Protein AF-A0A357MPV8-F1 (afdb_monomer)

Foldseek 3Di:
DDDDDDDDPPPPPPVPDPPDDLLRLLQVLLVVLCVDPVNVVLSVLLVVVVVVVVVDDPPDDLVVCLVVCVVSLVSLLVSLVSSVQQPLPDFLVSLLVVLLVVCVVCQCLQLDDPHHGDGSVNLNVLSVDVLSVVCVDPVHDPSLRSLSSRLSSLLVCCCVVPVPSVSVVLSSCLSVVCPVVVVSHPSSSSSSSSVSSSVSSCSRHVPD

Nearest PDB structures (foldseek):
  7ujw-assembly1_C  TM=2.039E-01  e=1.743E-01  Homo sapiens
  7ujw-assembly1_B  TM=2.021E-01  e=1.012E+00  Homo sapiens

Structure (mmCIF, N/CA/C/O backbone):
data_AF-A0A357MPV8-F1
#
_entry.id   AF-A0A357MPV8-F1
#
loop_
_atom_site.group_PDB
_atom_site.id
_atom_site.type_symbol
_atom_site.label_atom_id
_atom_site.label_alt_id
_atom_site.label_comp_id
_atom_site.label_asym_id
_atom_site.label_entity_id
_atom_site.label_seq_id
_atom_site.pdbx_PDB_ins_code
_atom_site.Cartn_x
_atom_site.Cartn_y
_atom_site.Cartn_z
_atom_site.occupancy
_atom_site.B_iso_or_equiv
_atom_site.auth_seq_id
_atom_site.auth_comp_id
_atom_site.auth_asym_id
_atom_site.auth_atom_id
_atom_site.pdbx_PDB_model_num
ATOM 1 N N . ALA A 1 1 ? -40.653 -56.143 -9.824 1.00 44.41 1 ALA A N 1
ATOM 2 C CA . ALA A 1 1 ? -40.226 -54.776 -10.174 1.00 44.41 1 ALA A CA 1
ATOM 3 C C . ALA A 1 1 ? -40.333 -53.933 -8.912 1.00 44.41 1 ALA A C 1
ATOM 5 O O . ALA A 1 1 ? -41.389 -53.938 -8.292 1.00 44.41 1 ALA A O 1
ATOM 6 N N . ALA A 1 2 ? -39.211 -53.379 -8.460 1.00 38.75 2 ALA A N 1
ATOM 7 C CA . ALA A 1 2 ? -39.068 -52.728 -7.163 1.00 38.75 2 ALA A CA 1
ATOM 8 C C . ALA A 1 2 ? -39.579 -51.275 -7.174 1.00 38.75 2 ALA A C 1
ATOM 10 O O . ALA A 1 2 ? -39.477 -50.587 -8.185 1.00 38.75 2 ALA A O 1
ATOM 11 N N . SER A 1 3 ? -40.133 -50.889 -6.022 1.00 38.03 3 SER A N 1
ATOM 12 C CA . SER A 1 3 ? -40.408 -49.554 -5.466 1.00 38.03 3 SER A CA 1
ATOM 13 C C . SER A 1 3 ? -40.084 -48.315 -6.315 1.00 38.03 3 SER A C 1
ATOM 15 O O . SER A 1 3 ? -38.923 -47.939 -6.468 1.00 38.03 3 SER A O 1
ATOM 17 N N . GLY A 1 4 ? -41.133 -47.597 -6.723 1.00 45.31 4 GLY A N 1
ATOM 18 C CA . GLY A 1 4 ? -41.058 -46.182 -7.078 1.00 45.31 4 GLY A CA 1
ATOM 19 C C . GLY A 1 4 ? -41.124 -45.318 -5.819 1.00 45.31 4 GLY A C 1
ATOM 20 O O . GLY A 1 4 ? -42.202 -45.112 -5.268 1.00 45.31 4 GLY A O 1
ATOM 21 N N . ALA A 1 5 ? -39.971 -44.839 -5.362 1.00 47.66 5 ALA A N 1
ATOM 22 C CA . ALA A 1 5 ? -39.858 -43.753 -4.395 1.00 47.66 5 ALA A CA 1
ATOM 23 C C . ALA A 1 5 ? -38.521 -43.036 -4.611 1.00 47.66 5 ALA A C 1
ATOM 25 O O . ALA A 1 5 ? -37.478 -43.607 -4.309 1.00 47.66 5 ALA A O 1
ATOM 26 N N . SER A 1 6 ? -38.569 -41.810 -5.142 1.00 39.72 6 SER A N 1
ATOM 27 C CA . SER A 1 6 ? -37.474 -40.819 -5.175 1.00 39.72 6 SER A CA 1
ATOM 28 C C . SER A 1 6 ? -37.970 -39.606 -5.987 1.00 39.72 6 SER A C 1
ATOM 30 O O . SER A 1 6 ? -38.421 -39.825 -7.106 1.00 39.72 6 SER A O 1
ATOM 32 N N . VAL A 1 7 ? -37.960 -38.333 -5.586 1.00 41.41 7 VAL A N 1
ATOM 33 C CA . VAL A 1 7 ? -37.451 -37.545 -4.442 1.00 41.41 7 VAL A CA 1
ATOM 34 C C . VAL A 1 7 ? -38.311 -36.253 -4.418 1.00 41.41 7 VAL A C 1
ATOM 36 O O . VAL A 1 7 ? -38.815 -35.880 -5.479 1.00 41.41 7 VAL A O 1
ATOM 39 N N . PRO A 1 8 ? -38.514 -35.559 -3.280 1.00 40.66 8 PRO A N 1
ATOM 40 C CA . PRO A 1 8 ? -39.193 -34.261 -3.262 1.00 40.66 8 PRO A CA 1
ATOM 41 C C . PRO A 1 8 ? -38.427 -33.216 -4.086 1.00 40.66 8 PRO A C 1
ATOM 43 O O . PRO A 1 8 ? -37.203 -33.133 -3.987 1.00 40.66 8 PRO A O 1
ATOM 46 N N . GLU A 1 9 ? -39.141 -32.400 -4.863 1.00 43.97 9 GLU A N 1
ATOM 47 C CA . GLU A 1 9 ? -38.602 -31.158 -5.423 1.00 43.97 9 GLU A CA 1
ATOM 48 C C . GLU A 1 9 ? -38.215 -30.232 -4.264 1.00 43.97 9 GLU A C 1
ATOM 50 O O . GLU A 1 9 ? -39.071 -29.643 -3.603 1.00 43.97 9 GLU A O 1
ATOM 55 N N . PHE A 1 10 ? -36.916 -30.125 -3.986 1.00 37.81 10 PHE A N 1
ATOM 56 C CA . PHE A 1 10 ? -36.397 -29.092 -3.099 1.00 37.81 10 PHE A CA 1
ATOM 57 C C . PHE A 1 10 ? -36.388 -27.765 -3.858 1.00 37.81 10 PHE A C 1
ATOM 59 O O . PHE A 1 10 ? -35.461 -27.448 -4.603 1.00 37.81 10 PHE A O 1
ATOM 66 N N . HIS A 1 11 ? -37.456 -26.993 -3.671 1.00 43.72 11 HIS A N 1
ATOM 67 C CA . HIS A 1 11 ? -37.456 -25.555 -3.902 1.00 43.72 11 HIS A CA 1
ATOM 68 C C . HIS A 1 11 ? -36.742 -24.857 -2.744 1.00 43.72 11 HIS A C 1
ATOM 70 O O . HIS A 1 11 ? -37.379 -24.219 -1.912 1.00 43.72 11 HIS A O 1
ATOM 76 N N . ASP A 1 12 ? -35.416 -24.933 -2.725 1.00 40.47 12 ASP A N 1
ATOM 77 C CA . ASP A 1 12 ? -34.612 -24.057 -1.880 1.00 40.47 12 ASP A CA 1
ATOM 78 C C . ASP A 1 12 ? -34.157 -22.864 -2.721 1.00 40.47 12 ASP A C 1
ATOM 80 O O . ASP A 1 12 ? -33.021 -22.759 -3.174 1.00 40.47 12 ASP A O 1
ATOM 84 N N . HIS A 1 13 ? -35.071 -21.909 -2.906 1.00 38.44 13 HIS A N 1
ATOM 85 C CA . HIS A 1 13 ? -34.660 -20.510 -2.982 1.00 38.44 13 HIS A CA 1
ATOM 86 C C . HIS A 1 13 ? -34.286 -20.052 -1.564 1.00 38.44 13 HIS A C 1
ATOM 88 O O . HIS A 1 13 ? -34.896 -19.137 -1.011 1.00 38.44 13 HIS A O 1
ATOM 94 N N . GLU A 1 14 ? -33.271 -20.678 -0.964 1.00 38.72 14 GLU A N 1
ATOM 95 C CA . GLU A 1 14 ? -32.450 -19.942 -0.017 1.00 38.72 14 GLU A CA 1
ATOM 96 C C . GLU A 1 14 ? -31.816 -18.829 -0.845 1.00 38.72 14 GLU A C 1
ATOM 98 O O . GLU A 1 14 ? -30.951 -19.057 -1.691 1.00 38.72 14 GLU A O 1
ATOM 103 N N . LEU A 1 15 ? -32.339 -17.615 -0.675 1.00 39.56 15 LEU A N 1
ATOM 104 C CA . LEU A 1 15 ? -31.664 -16.392 -1.069 1.00 39.56 15 LEU A CA 1
ATOM 105 C C . LEU A 1 15 ? -30.282 -16.444 -0.421 1.00 39.56 15 LEU A C 1
ATOM 107 O O . LEU A 1 15 ? -30.128 -16.057 0.737 1.00 39.5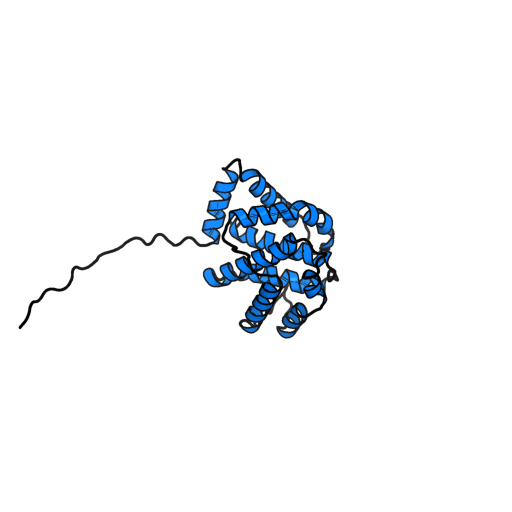6 15 LEU A O 1
ATOM 111 N N . ALA A 1 16 ? -29.295 -16.967 -1.150 1.00 39.28 16 ALA A N 1
ATOM 112 C CA . ALA A 1 16 ? -27.901 -16.843 -0.792 1.00 39.28 16 ALA A CA 1
ATOM 113 C C . ALA A 1 16 ? -27.667 -15.344 -0.631 1.00 39.28 16 ALA A C 1
ATOM 115 O O . ALA A 1 16 ? -27.687 -14.594 -1.611 1.00 39.28 16 ALA A O 1
ATOM 116 N N . LEU A 1 17 ? -27.560 -14.894 0.623 1.00 46.78 17 LEU A N 1
ATOM 117 C CA . LEU A 1 17 ? -27.160 -13.530 0.921 1.00 46.78 17 LEU A CA 1
ATOM 118 C C . LEU A 1 17 ? -25.896 -13.282 0.096 1.00 46.78 17 LEU A C 1
ATOM 120 O O . LEU A 1 17 ? -24.992 -14.123 0.144 1.00 46.78 17 LEU A O 1
ATOM 124 N N . PRO A 1 18 ? -25.834 -12.203 -0.703 1.00 54.00 18 PRO A N 1
ATOM 125 C CA . PRO A 1 18 ? -24.644 -11.936 -1.486 1.00 54.00 18 PRO A CA 1
ATOM 126 C C . PRO A 1 18 ? -23.463 -11.905 -0.520 1.00 54.00 18 PRO A C 1
ATOM 128 O O . PRO A 1 18 ? -23.476 -11.149 0.454 1.00 54.00 18 PRO A O 1
ATOM 131 N N . ILE A 1 19 ? -22.483 -12.783 -0.758 1.00 60.69 19 ILE A N 1
ATOM 132 C CA . ILE A 1 19 ? -21.211 -12.743 -0.044 1.00 60.69 19 ILE A CA 1
ATOM 133 C C . ILE A 1 19 ? -20.680 -11.333 -0.277 1.00 60.69 19 ILE A C 1
ATOM 135 O O . ILE A 1 19 ? -20.413 -10.953 -1.419 1.00 60.69 19 ILE A O 1
ATOM 139 N N . LEU A 1 20 ? -20.628 -10.534 0.790 1.00 68.00 20 LEU A N 1
ATOM 140 C CA . LEU A 1 20 ? -20.127 -9.172 0.700 1.00 68.00 20 LEU A CA 1
ATOM 141 C C . LEU A 1 20 ? -18.689 -9.226 0.203 1.00 68.00 20 LEU A C 1
ATOM 143 O O . LEU A 1 20 ? -17.893 -10.042 0.672 1.00 68.00 20 LEU A O 1
ATOM 147 N N . THR A 1 21 ? -18.354 -8.328 -0.715 1.00 80.19 21 THR A N 1
ATOM 148 C CA . THR A 1 21 ? -16.964 -8.157 -1.127 1.00 80.19 21 THR A CA 1
ATOM 149 C C . THR A 1 21 ? -16.125 -7.713 0.083 1.00 80.19 21 THR A C 1
ATOM 151 O O . THR A 1 21 ? -16.638 -7.146 1.057 1.00 80.19 21 THR A O 1
ATOM 154 N N . ILE A 1 22 ? -14.820 -7.964 0.051 1.00 77.94 22 ILE A N 1
ATOM 155 C CA . ILE A 1 22 ? -13.828 -7.403 0.974 1.00 77.94 22 ILE A CA 1
ATOM 156 C C . ILE A 1 22 ? -14.012 -5.883 1.059 1.00 77.94 22 ILE A C 1
ATOM 158 O O . ILE A 1 22 ? -14.060 -5.344 2.165 1.00 77.94 22 ILE A O 1
ATOM 162 N N . GLY A 1 23 ? -14.198 -5.202 -0.079 1.00 74.06 23 GLY A N 1
ATOM 163 C CA . GLY A 1 23 ? -14.483 -3.761 -0.118 1.00 74.06 23 GLY A CA 1
ATOM 164 C C . GLY A 1 23 ? -15.758 -3.369 0.641 1.00 74.06 23 GLY A C 1
ATOM 165 O O . GLY A 1 23 ? -15.726 -2.509 1.519 1.00 74.06 23 GLY A O 1
ATOM 166 N N . GLN A 1 24 ? -16.881 -4.047 0.390 1.00 77.69 24 GLN A N 1
ATOM 167 C CA . GLN A 1 24 ? -18.149 -3.778 1.089 1.00 77.69 24 GLN A CA 1
ATOM 168 C C . GLN A 1 24 ? -18.064 -4.059 2.594 1.00 77.69 24 GLN A C 1
ATOM 170 O O . GLN A 1 24 ? -18.617 -3.317 3.417 1.00 77.69 24 GLN A O 1
ATOM 175 N N . THR A 1 25 ? -17.344 -5.119 2.959 1.00 78.25 25 THR A N 1
ATOM 176 C CA . THR A 1 25 ? -17.067 -5.477 4.350 1.00 78.25 25 THR A CA 1
ATOM 177 C C . THR A 1 25 ? -16.250 -4.382 5.029 1.00 78.25 25 THR A C 1
ATOM 179 O O . THR A 1 25 ? -16.598 -3.943 6.125 1.00 78.25 25 THR A O 1
ATOM 182 N N . ALA A 1 26 ? -15.199 -3.888 4.373 1.00 80.56 26 ALA A N 1
ATOM 183 C CA . ALA A 1 26 ? -14.336 -2.843 4.902 1.00 80.56 26 ALA A CA 1
ATOM 184 C C . ALA A 1 26 ? -15.066 -1.498 5.059 1.00 80.56 26 ALA A C 1
ATOM 186 O O . ALA A 1 26 ? -14.960 -0.872 6.116 1.00 80.56 26 ALA A O 1
ATOM 187 N N . LEU A 1 27 ? -15.875 -1.086 4.080 1.00 80.44 27 LEU A N 1
ATOM 188 C CA . LEU A 1 27 ? -16.691 0.130 4.168 1.00 80.44 27 LEU A CA 1
ATOM 189 C C . LEU A 1 27 ? -17.675 0.075 5.348 1.00 80.44 27 LEU A C 1
ATOM 191 O O . LEU A 1 27 ? -17.765 1.012 6.146 1.00 80.44 27 LEU A O 1
ATOM 195 N N . SER A 1 28 ? -18.372 -1.054 5.502 1.00 81.38 28 SER A N 1
ATOM 196 C CA . SER A 1 28 ? -19.296 -1.274 6.622 1.00 81.38 28 SER A CA 1
ATOM 197 C C . SER A 1 28 ? -18.559 -1.230 7.963 1.00 81.38 28 SER A C 1
ATOM 199 O O . SER A 1 28 ? -19.014 -0.591 8.917 1.00 81.38 28 SER A O 1
ATOM 201 N N . LYS A 1 29 ? -17.368 -1.841 8.022 1.00 82.56 29 LYS A N 1
ATOM 202 C CA . LYS A 1 29 ? -16.505 -1.825 9.207 1.00 82.56 29 LYS A CA 1
ATOM 203 C C . LYS A 1 29 ? -16.051 -0.401 9.534 1.00 82.56 29 LYS A C 1
ATOM 205 O O . LYS A 1 29 ? -16.101 -0.024 10.698 1.00 82.56 29 LYS A O 1
ATOM 210 N N . MET A 1 30 ? -15.713 0.432 8.547 1.00 86.88 30 MET A N 1
ATOM 211 C CA . MET A 1 30 ? -15.303 1.826 8.772 1.00 86.88 30 MET A CA 1
ATOM 212 C C . MET A 1 30 ? -16.381 2.649 9.492 1.00 86.88 30 MET A C 1
ATOM 214 O O . MET A 1 30 ? -16.080 3.350 10.461 1.00 86.88 30 MET A O 1
ATOM 218 N N . ALA A 1 31 ? -17.648 2.518 9.088 1.00 85.06 31 ALA A N 1
ATOM 219 C CA . ALA A 1 31 ? -18.757 3.182 9.774 1.00 85.06 31 ALA A CA 1
ATOM 220 C C . ALA A 1 31 ? -18.870 2.738 11.246 1.00 85.06 31 ALA A C 1
ATOM 222 O O . ALA A 1 31 ? -19.036 3.570 12.142 1.00 85.06 31 ALA A O 1
ATOM 223 N N . MET A 1 32 ? -18.705 1.438 11.512 1.00 86.12 32 MET A N 1
ATOM 224 C CA . MET A 1 32 ? -18.693 0.898 12.876 1.00 86.12 32 MET A CA 1
ATOM 225 C C . MET A 1 32 ? -17.499 1.408 13.692 1.00 86.12 32 MET A C 1
ATOM 227 O O . MET A 1 32 ? -17.655 1.752 14.866 1.00 86.12 32 MET A O 1
ATOM 231 N N . LEU A 1 33 ? -16.313 1.493 13.082 1.00 86.62 33 LEU A N 1
ATOM 232 C CA . LEU A 1 33 ? -15.100 1.967 13.749 1.00 86.62 33 LEU A CA 1
ATOM 233 C C . LEU A 1 33 ? -15.219 3.440 14.162 1.00 86.62 33 LEU A C 1
ATOM 235 O O . LEU A 1 33 ? -14.777 3.796 15.254 1.00 86.62 33 LEU A O 1
ATOM 239 N N . LEU A 1 34 ? -15.849 4.278 13.333 1.00 87.25 34 LEU A N 1
ATOM 240 C CA . LEU A 1 34 ? -16.106 5.692 13.636 1.00 87.25 34 LEU A CA 1
ATOM 241 C C . LEU A 1 34 ? -17.173 5.889 14.724 1.00 87.25 34 LEU A C 1
ATOM 243 O O . LEU A 1 34 ? -17.117 6.871 15.469 1.00 87.25 34 LEU A O 1
ATOM 247 N N . ALA A 1 35 ? -18.134 4.968 14.828 1.00 89.06 35 ALA A N 1
ATOM 248 C CA . ALA A 1 35 ? -19.174 4.999 15.853 1.00 89.06 35 ALA A CA 1
ATOM 249 C C . ALA A 1 35 ? -18.669 4.536 17.234 1.00 89.06 35 ALA A C 1
ATOM 251 O O . ALA A 1 35 ? -19.206 4.954 18.260 1.00 89.06 35 ALA A O 1
ATOM 252 N N . ASN A 1 36 ? -17.631 3.695 17.282 1.00 90.50 36 ASN A N 1
ATOM 253 C CA . ASN A 1 36 ? -17.091 3.148 18.525 1.00 90.50 36 ASN A CA 1
ATOM 254 C C . ASN A 1 36 ? -16.002 4.064 19.130 1.00 90.50 36 ASN A C 1
ATOM 256 O O . ASN A 1 36 ? -14.946 4.239 18.518 1.00 90.50 36 ASN A O 1
ATOM 260 N N . PRO A 1 37 ? -16.175 4.585 20.366 1.00 92.75 37 PRO A N 1
ATOM 261 C CA . PRO A 1 37 ? -15.218 5.503 20.996 1.00 92.75 37 PRO A CA 1
ATOM 262 C C . PRO A 1 37 ? -13.783 4.976 21.118 1.00 92.75 37 PRO A C 1
ATOM 264 O O . PRO A 1 37 ? -12.852 5.775 21.143 1.00 92.75 37 PRO A O 1
ATOM 267 N N . LYS A 1 38 ? -13.587 3.653 21.196 1.00 91.06 38 LYS A N 1
ATOM 268 C CA . LYS A 1 38 ? -12.251 3.047 21.316 1.00 91.06 38 LYS A CA 1
ATOM 269 C C . LYS A 1 38 ? -11.492 3.036 19.993 1.00 91.06 38 LYS A C 1
ATOM 271 O O . LYS A 1 38 ? -10.278 3.191 19.993 1.00 91.06 38 LYS A O 1
ATOM 276 N N . THR A 1 39 ? -12.188 2.847 18.876 1.00 90.06 39 THR A N 1
ATOM 277 C CA . THR A 1 39 ? -11.567 2.733 17.546 1.00 90.06 39 THR A CA 1
ATOM 278 C C . THR A 1 39 ? -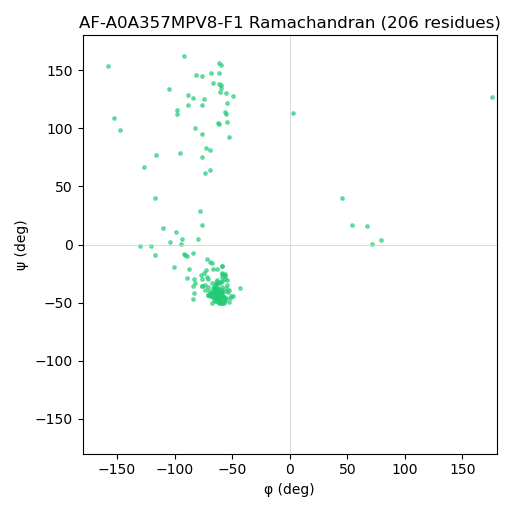11.650 4.025 16.745 1.00 90.06 39 THR A C 1
ATOM 280 O O . THR A 1 39 ? -10.858 4.223 15.826 1.00 90.06 39 THR A O 1
ATOM 283 N N . LYS A 1 40 ? -12.561 4.932 17.117 1.00 91.62 40 LYS A N 1
ATOM 284 C CA . LYS A 1 40 ? -12.744 6.235 16.479 1.00 91.62 40 LYS A CA 1
ATOM 285 C C . LYS A 1 40 ? -11.439 7.032 16.349 1.00 91.62 40 LYS A C 1
ATOM 287 O O . LYS A 1 40 ? -11.210 7.525 15.250 1.00 91.62 40 LYS A O 1
ATOM 292 N N . PRO A 1 41 ? -10.553 7.130 17.365 1.00 93.69 41 PRO A N 1
ATOM 293 C CA . PRO A 1 41 ? -9.291 7.855 17.209 1.00 93.69 41 PRO A CA 1
ATOM 294 C C . PRO A 1 41 ? -8.409 7.298 16.083 1.00 93.69 41 PRO A C 1
ATOM 296 O O . PRO A 1 41 ? -7.862 8.072 15.308 1.00 93.69 41 PRO A O 1
ATOM 299 N N . ILE A 1 42 ? -8.330 5.970 15.945 1.00 90.56 42 ILE A N 1
ATOM 300 C CA . ILE A 1 42 ? -7.526 5.299 14.910 1.00 90.56 42 ILE A CA 1
ATOM 301 C C . ILE A 1 42 ? -8.139 5.534 13.521 1.00 90.56 42 ILE A C 1
ATOM 303 O O . ILE A 1 42 ? -7.433 5.863 12.573 1.00 90.56 42 ILE A O 1
ATOM 307 N N . ALA A 1 43 ? -9.465 5.421 13.402 1.00 89.81 43 ALA A N 1
ATOM 308 C CA . ALA A 1 43 ? -10.173 5.687 12.150 1.00 89.81 43 ALA A CA 1
ATOM 309 C C . ALA A 1 43 ? -10.069 7.165 11.722 1.00 89.81 43 ALA A C 1
ATOM 311 O O . ALA A 1 43 ? -9.868 7.450 10.543 1.00 89.81 43 ALA A O 1
ATOM 312 N N . THR A 1 44 ? -10.156 8.109 12.666 1.00 91.62 44 THR A N 1
ATOM 313 C CA . THR A 1 44 ? -9.941 9.541 12.402 1.00 91.62 44 THR A CA 1
ATOM 314 C C . THR A 1 44 ? -8.498 9.827 11.993 1.00 91.62 44 THR A C 1
ATOM 316 O O . THR A 1 44 ? -8.282 10.577 11.045 1.00 91.62 44 THR A O 1
ATOM 319 N N . ALA A 1 45 ? -7.513 9.219 12.657 1.00 92.38 45 ALA A N 1
ATOM 320 C CA . ALA A 1 45 ? -6.108 9.363 12.287 1.00 92.38 45 ALA A CA 1
ATOM 321 C C . ALA A 1 45 ? -5.862 8.920 10.837 1.00 92.38 45 ALA A C 1
ATOM 323 O O . ALA A 1 45 ? -5.281 9.662 10.050 1.00 92.38 45 ALA A O 1
ATOM 324 N N . TYR A 1 46 ? -6.420 7.775 10.438 1.00 92.31 46 TYR A N 1
ATOM 325 C CA . TYR A 1 46 ? -6.350 7.323 9.052 1.00 92.31 46 TYR A CA 1
ATOM 326 C C . TYR A 1 46 ? -7.023 8.288 8.058 1.00 92.31 46 TYR A C 1
ATOM 328 O O . TYR A 1 46 ? -6.457 8.585 7.006 1.00 92.31 46 TYR A O 1
ATOM 336 N N . GLN A 1 47 ? -8.197 8.842 8.387 1.00 91.31 47 GLN A N 1
ATOM 337 C CA . GLN A 1 47 ? -8.823 9.873 7.546 1.00 91.31 47 GLN A CA 1
ATOM 338 C C . GLN A 1 47 ? -7.914 11.098 7.374 1.00 91.31 47 GLN A C 1
ATOM 340 O O . GLN A 1 47 ? -7.818 11.628 6.269 1.00 91.31 47 GLN A O 1
ATOM 345 N N . ASN A 1 48 ? -7.207 11.514 8.428 1.00 93.38 48 ASN A N 1
ATOM 346 C CA . ASN A 1 48 ? -6.252 12.620 8.357 1.00 93.38 48 ASN A CA 1
ATOM 347 C C . ASN A 1 48 ? -5.047 12.293 7.462 1.00 93.38 48 ASN A C 1
ATOM 349 O O . ASN A 1 48 ? -4.622 13.166 6.707 1.00 93.38 48 ASN A O 1
ATOM 353 N N . ILE A 1 49 ? -4.550 11.049 7.491 1.00 93.88 49 ILE A N 1
ATOM 354 C CA . ILE A 1 49 ? -3.521 10.563 6.554 1.00 93.88 49 ILE A CA 1
ATOM 355 C C . ILE A 1 49 ? -4.003 10.733 5.116 1.00 93.88 49 ILE A C 1
ATOM 357 O O . ILE A 1 49 ? -3.316 11.350 4.305 1.00 93.88 49 ILE A O 1
ATOM 361 N N . MET A 1 50 ? -5.210 10.265 4.802 1.00 92.62 50 MET A N 1
ATOM 362 C CA . MET A 1 50 ? -5.755 10.365 3.445 1.00 92.62 50 MET A CA 1
ATOM 363 C C . MET A 1 50 ? -5.989 11.812 3.002 1.00 92.62 50 MET A C 1
ATOM 365 O O . MET A 1 50 ? -5.708 12.149 1.852 1.00 92.62 50 MET A O 1
ATOM 369 N N . ILE A 1 51 ? -6.447 12.684 3.907 1.00 91.44 51 ILE A N 1
ATOM 370 C CA . ILE A 1 51 ? -6.573 14.123 3.636 1.00 91.44 51 ILE A CA 1
ATOM 371 C C . ILE A 1 51 ? -5.200 14.720 3.319 1.00 91.44 51 ILE A C 1
ATOM 373 O O . ILE A 1 51 ? -5.071 15.412 2.314 1.00 91.44 51 ILE A O 1
ATOM 377 N N . HIS A 1 52 ? -4.177 14.437 4.132 1.00 92.62 52 HIS A N 1
ATOM 378 C CA . HIS A 1 52 ? -2.827 14.951 3.909 1.00 92.62 52 HIS A CA 1
ATOM 379 C C . HIS A 1 52 ? -2.267 14.489 2.561 1.00 92.62 52 HIS A C 1
ATOM 381 O O . HIS A 1 52 ? -1.851 15.326 1.762 1.00 92.62 52 HIS A O 1
ATOM 387 N N . LEU A 1 53 ? -2.344 13.189 2.258 1.00 89.69 53 LEU A N 1
ATOM 388 C CA . LEU A 1 53 ? -1.894 12.648 0.973 1.00 89.69 53 LEU A CA 1
ATOM 389 C C . LEU A 1 53 ? -2.631 13.284 -0.216 1.00 89.69 53 LEU A C 1
ATOM 391 O O . LEU A 1 53 ? -2.009 13.565 -1.235 1.00 89.69 53 LEU A O 1
ATOM 395 N N . GLY A 1 54 ? -3.925 13.590 -0.075 1.00 86.56 54 GLY A N 1
ATOM 396 C CA . GLY A 1 54 ? -4.708 14.285 -1.102 1.00 86.56 54 GLY A CA 1
ATOM 397 C C . GLY A 1 54 ? -4.295 15.742 -1.354 1.00 86.56 54 GLY A C 1
ATOM 398 O O . GLY A 1 54 ? -4.672 16.306 -2.379 1.00 86.56 54 GLY A O 1
ATOM 399 N N . THR A 1 55 ? -3.522 16.360 -0.454 1.00 86.19 55 THR A N 1
ATOM 400 C CA . THR A 1 55 ? -2.977 17.719 -0.648 1.00 86.19 55 THR A CA 1
ATOM 401 C C . THR A 1 55 ? -1.624 17.745 -1.359 1.00 86.19 55 THR A C 1
ATOM 403 O O . THR A 1 55 ? -1.165 18.818 -1.752 1.00 86.19 55 THR A O 1
ATOM 406 N N . ILE A 1 56 ? -0.984 16.588 -1.542 1.00 83.75 56 ILE A N 1
ATOM 407 C CA . ILE A 1 56 ? 0.339 16.480 -2.158 1.00 83.75 56 ILE A CA 1
ATOM 408 C C . ILE A 1 56 ? 0.181 16.447 -3.677 1.00 83.75 56 ILE A C 1
ATOM 410 O O . ILE A 1 56 ? -0.560 15.636 -4.230 1.00 83.75 56 ILE A O 1
ATOM 414 N N . THR A 1 57 ? 0.877 17.346 -4.371 1.00 73.81 57 THR A N 1
ATOM 415 C CA . THR A 1 57 ? 0.873 17.395 -5.837 1.00 73.81 57 THR A CA 1
ATOM 416 C C . THR A 1 57 ? 1.574 16.173 -6.426 1.00 73.81 57 THR A C 1
ATOM 418 O O . THR A 1 57 ? 2.563 15.715 -5.865 1.00 73.81 57 THR A O 1
ATOM 421 N N . GLN A 1 58 ? 1.129 15.698 -7.594 1.00 66.12 58 GLN A N 1
ATOM 422 C CA . GLN A 1 58 ? 1.710 14.517 -8.259 1.00 66.12 58 GLN A CA 1
ATOM 423 C C . GLN A 1 58 ? 3.220 14.633 -8.539 1.00 66.12 58 GLN A C 1
ATOM 425 O O . GLN A 1 58 ? 3.905 13.618 -8.565 1.00 66.12 58 GLN A O 1
ATOM 430 N N . ASP A 1 59 ? 3.741 15.854 -8.689 1.00 67.06 59 ASP A N 1
ATOM 431 C CA . ASP A 1 59 ? 5.166 16.118 -8.937 1.00 67.06 59 ASP A CA 1
ATOM 432 C C . ASP A 1 59 ? 5.978 16.382 -7.655 1.00 67.06 59 ASP A C 1
ATOM 434 O O . ASP A 1 59 ? 7.152 16.754 -7.725 1.00 67.06 59 ASP A O 1
ATOM 438 N N . ALA A 1 60 ? 5.366 16.261 -6.472 1.00 71.00 60 ALA A N 1
ATOM 439 C CA . ALA A 1 60 ? 6.065 16.506 -5.217 1.00 71.00 60 ALA A CA 1
ATOM 440 C C . ALA A 1 60 ? 7.151 15.451 -4.980 1.00 71.00 60 ALA A C 1
ATOM 442 O O . ALA A 1 60 ? 6.942 14.253 -5.179 1.00 71.00 60 ALA A O 1
ATOM 443 N N . ASP A 1 61 ? 8.304 15.899 -4.482 1.00 78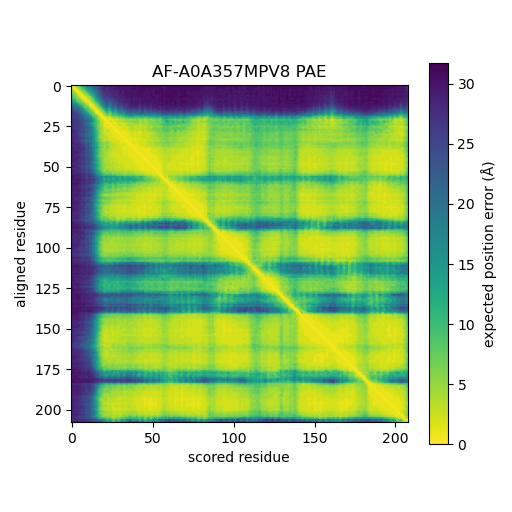.75 61 ASP A N 1
ATOM 444 C CA . ASP A 1 61 ? 9.333 14.988 -3.995 1.00 78.75 61 ASP A CA 1
ATOM 445 C C . ASP A 1 61 ? 8.765 14.153 -2.839 1.00 78.75 61 ASP A C 1
ATOM 447 O O . ASP A 1 61 ? 8.192 14.691 -1.884 1.00 78.75 61 ASP A O 1
ATOM 451 N N . VAL A 1 62 ? 8.960 12.836 -2.904 1.00 77.88 62 VAL A N 1
ATOM 452 C CA . VAL A 1 62 ? 8.559 11.898 -1.856 1.00 77.88 62 VAL A CA 1
ATOM 453 C C . VAL A 1 62 ? 9.166 12.255 -0.494 1.00 77.88 62 VAL A C 1
ATOM 455 O O . VAL A 1 62 ? 8.585 11.930 0.534 1.00 77.88 62 VAL A O 1
ATOM 458 N N . HIS A 1 63 ? 10.305 12.949 -0.452 1.00 83.81 63 HIS A N 1
ATOM 459 C CA . HIS A 1 63 ? 10.936 13.397 0.790 1.00 83.81 63 HIS A CA 1
ATOM 460 C C . HIS A 1 63 ? 10.162 14.490 1.526 1.00 83.81 63 HIS A C 1
ATOM 462 O O . HIS A 1 63 ? 10.371 14.693 2.722 1.00 83.81 63 HIS A O 1
ATOM 468 N N . SER A 1 64 ? 9.199 15.143 0.869 1.00 84.19 64 SER A N 1
ATOM 469 C CA . SER A 1 64 ? 8.235 16.011 1.561 1.00 84.19 64 SER A CA 1
ATOM 470 C C . SER A 1 64 ? 7.420 15.265 2.630 1.00 84.19 64 SER A C 1
ATOM 472 O O . SER A 1 64 ? 6.882 15.893 3.540 1.00 84.19 64 SER A O 1
ATOM 474 N N . LEU A 1 65 ? 7.379 13.929 2.558 1.00 87.69 65 LEU A N 1
ATOM 475 C CA . LEU A 1 65 ? 6.678 13.054 3.490 1.00 87.69 65 LEU A CA 1
ATOM 476 C C . LEU A 1 65 ? 7.533 12.551 4.660 1.00 87.69 65 LEU A C 1
ATOM 478 O O . LEU A 1 65 ? 6.966 11.935 5.558 1.00 87.69 65 LEU A O 1
ATOM 482 N N . ASP A 1 66 ? 8.850 12.786 4.691 1.00 86.75 66 ASP A N 1
ATOM 483 C CA . ASP A 1 66 ? 9.769 12.100 5.622 1.00 86.75 66 ASP A CA 1
ATOM 484 C C . ASP A 1 66 ? 9.327 12.203 7.095 1.00 86.75 66 ASP A C 1
ATOM 486 O O . ASP A 1 66 ? 9.231 11.197 7.808 1.00 86.75 66 ASP A O 1
ATOM 490 N N . GLN A 1 67 ? 9.012 13.420 7.553 1.00 88.31 67 GLN A N 1
ATOM 491 C CA . GLN A 1 67 ? 8.555 13.648 8.926 1.00 88.31 67 GLN A CA 1
ATOM 492 C C . GLN A 1 67 ? 7.144 13.091 9.147 1.00 88.31 67 GLN A C 1
ATOM 494 O O . GLN A 1 67 ? 6.894 12.407 10.135 1.00 88.31 67 GLN A O 1
ATOM 499 N N . TYR A 1 68 ? 6.238 13.324 8.195 1.00 91.38 68 TYR A N 1
ATOM 500 C CA . TYR A 1 68 ? 4.848 12.886 8.295 1.00 91.38 68 TYR A CA 1
ATOM 501 C C . TYR A 1 68 ? 4.740 11.361 8.410 1.00 91.38 68 TYR A C 1
ATOM 503 O O . TYR A 1 68 ? 4.081 10.828 9.300 1.00 91.38 68 TYR A O 1
ATOM 511 N N . VAL A 1 69 ? 5.448 10.637 7.545 1.00 89.38 69 VAL A N 1
ATOM 512 C CA . VAL A 1 69 ? 5.495 9.172 7.555 1.00 89.38 69 VAL A CA 1
ATOM 513 C C . VAL A 1 69 ? 6.098 8.665 8.858 1.00 89.38 69 VAL A C 1
ATOM 515 O O . VAL A 1 69 ? 5.586 7.705 9.431 1.00 89.38 69 VAL A O 1
ATOM 518 N N . THR A 1 70 ? 7.148 9.320 9.358 1.00 86.19 70 THR A N 1
ATOM 519 C CA . THR A 1 70 ? 7.775 8.968 10.639 1.00 86.19 70 THR A CA 1
ATOM 520 C C . THR A 1 70 ? 6.789 9.053 11.805 1.00 86.19 70 THR A C 1
ATOM 522 O O . THR A 1 70 ? 6.801 8.160 12.658 1.00 86.19 70 THR A O 1
ATOM 525 N N . ASP A 1 71 ? 5.935 10.076 11.821 1.00 89.56 71 ASP A N 1
ATOM 526 C CA . ASP A 1 71 ? 5.001 10.347 12.917 1.00 89.56 71 ASP A CA 1
ATOM 527 C C . ASP A 1 71 ? 3.718 9.502 12.832 1.00 89.56 71 ASP A C 1
ATOM 529 O O . ASP A 1 71 ? 3.187 9.074 13.856 1.00 89.56 71 ASP A O 1
ATOM 533 N N . HIS A 1 72 ? 3.252 9.184 11.620 1.00 91.50 72 HIS A N 1
ATOM 534 C CA . HIS A 1 72 ? 1.947 8.546 11.393 1.00 91.50 72 HIS A CA 1
ATOM 535 C C . HIS A 1 72 ? 2.015 7.047 11.060 1.00 91.50 72 HIS A C 1
ATOM 537 O O . HIS A 1 72 ? 0.993 6.388 10.850 1.00 91.50 72 HIS A O 1
ATOM 543 N N . PHE A 1 73 ? 3.212 6.459 11.059 1.00 87.38 73 PHE A N 1
ATOM 544 C CA . PHE A 1 73 ? 3.419 5.051 10.719 1.00 87.38 73 PHE A CA 1
ATOM 545 C C . PHE A 1 73 ? 2.611 4.080 11.597 1.00 87.38 73 PHE A C 1
ATOM 547 O O . PHE A 1 73 ? 1.979 3.137 11.112 1.00 87.38 73 PHE A O 1
ATOM 554 N N . ALA A 1 74 ? 2.635 4.310 12.910 1.00 87.69 74 ALA A N 1
ATOM 555 C CA . ALA A 1 74 ? 1.952 3.456 13.876 1.00 87.69 74 ALA A CA 1
ATOM 556 C C . ALA A 1 74 ? 0.429 3.498 13.695 1.00 87.69 74 ALA A C 1
ATOM 558 O O . ALA A 1 74 ? -0.239 2.477 13.857 1.00 87.69 74 ALA A O 1
ATOM 559 N N . GLU A 1 75 ? -0.110 4.657 13.320 1.00 91.06 75 GLU A N 1
ATOM 560 C CA . GLU A 1 75 ? -1.540 4.861 13.098 1.00 91.06 75 GLU A CA 1
ATOM 561 C C . GLU A 1 75 ? -2.020 4.097 11.863 1.00 91.06 75 GLU A C 1
ATOM 563 O O . GLU A 1 75 ? -3.044 3.417 11.932 1.00 91.06 75 GLU A O 1
ATOM 568 N N . LEU A 1 76 ? -1.246 4.118 10.770 1.00 91.12 76 LEU A N 1
ATOM 569 C CA . LEU A 1 76 ? -1.556 3.352 9.560 1.00 91.12 76 LEU A CA 1
ATOM 570 C C . LEU A 1 76 ? -1.585 1.838 9.831 1.00 91.12 76 LEU A C 1
ATOM 572 O O . LEU A 1 76 ? -2.525 1.150 9.430 1.00 91.12 76 LEU A O 1
ATOM 576 N N . ILE A 1 77 ? -0.593 1.312 10.558 1.00 88.50 77 ILE A N 1
ATOM 577 C CA . ILE A 1 77 ? -0.570 -0.108 10.951 1.00 88.50 77 ILE A CA 1
ATOM 578 C C . ILE A 1 77 ? -1.743 -0.440 11.873 1.00 88.50 77 ILE A C 1
ATOM 580 O O . ILE A 1 77 ? -2.398 -1.467 11.690 1.00 88.50 77 ILE A O 1
ATOM 584 N N . ALA A 1 78 ? -1.997 0.401 12.879 1.00 88.62 78 ALA A N 1
ATOM 585 C CA . ALA A 1 78 ? -3.092 0.197 13.817 1.00 88.62 78 ALA A CA 1
ATOM 586 C C . ALA A 1 78 ? -4.440 0.175 13.091 1.00 88.62 78 ALA A C 1
ATOM 588 O O . ALA A 1 78 ? -5.276 -0.669 13.402 1.00 88.62 78 ALA A O 1
ATOM 589 N N . PHE A 1 79 ? -4.627 1.045 12.095 1.00 88.94 79 PHE A N 1
ATOM 590 C CA . PHE A 1 79 ? -5.818 1.043 11.259 1.00 88.94 79 PHE A CA 1
ATOM 591 C C . PHE A 1 79 ? -5.938 -0.247 10.445 1.00 88.94 79 PHE A C 1
ATOM 593 O O . PHE A 1 79 ? -6.974 -0.901 10.518 1.00 88.94 79 PHE A O 1
ATOM 600 N N . GLY A 1 80 ? -4.870 -0.676 9.765 1.00 86.19 80 GLY A N 1
ATOM 601 C CA . GLY A 1 80 ? -4.834 -1.957 9.051 1.00 86.19 80 GLY A CA 1
ATOM 602 C C . GLY A 1 80 ? -5.244 -3.149 9.922 1.00 86.19 80 GLY A C 1
ATOM 603 O O . GLY A 1 80 ? -6.126 -3.924 9.560 1.00 86.19 80 GLY A O 1
ATOM 604 N N . LYS A 1 81 ? -4.705 -3.225 11.148 1.00 84.75 81 LYS A N 1
ATOM 605 C CA . LYS A 1 81 ? -5.041 -4.270 12.133 1.00 84.75 81 LYS A CA 1
ATOM 606 C C . LYS A 1 81 ? -6.531 -4.352 12.460 1.00 84.75 81 LYS A C 1
ATOM 608 O O . LYS A 1 81 ? -7.010 -5.441 12.758 1.00 84.75 81 LYS A O 1
ATOM 613 N N . LEU A 1 82 ? -7.276 -3.246 12.388 1.00 82.12 82 LEU A N 1
ATOM 614 C CA . LEU A 1 82 ? -8.717 -3.252 12.656 1.00 82.12 82 LEU A CA 1
ATOM 615 C C . LEU A 1 82 ? -9.503 -4.046 11.613 1.00 82.12 82 LEU A C 1
ATOM 617 O O . LEU A 1 82 ? -10.623 -4.473 11.898 1.00 82.12 82 LEU A O 1
ATOM 621 N N . PHE A 1 83 ? -8.953 -4.259 10.418 1.00 71.69 83 PHE A N 1
ATOM 622 C CA . PHE A 1 83 ? -9.633 -5.003 9.369 1.00 71.69 83 PHE A CA 1
ATOM 623 C C . PHE A 1 83 ? -9.466 -6.512 9.519 1.00 71.69 83 PHE A C 1
ATOM 625 O O . PHE A 1 83 ? -10.418 -7.219 9.198 1.00 71.69 83 PHE A O 1
ATOM 632 N N . GLU A 1 84 ? -8.358 -6.995 10.091 1.00 69.44 84 GLU A N 1
ATOM 633 C CA . GLU A 1 84 ? -8.030 -8.434 10.205 1.00 69.44 84 GLU A CA 1
ATOM 634 C C . GLU A 1 84 ? -8.060 -9.171 8.845 1.00 69.44 84 GLU A C 1
ATOM 636 O O . GLU A 1 84 ? -8.144 -10.396 8.780 1.00 69.44 84 GLU A O 1
ATOM 641 N N . LEU A 1 85 ? -8.019 -8.427 7.734 1.00 61.47 85 LEU A N 1
ATOM 642 C CA . LEU A 1 85 ? -8.124 -8.954 6.366 1.00 61.47 85 LEU A CA 1
ATOM 643 C C . LEU A 1 85 ? -6.759 -9.372 5.805 1.00 61.47 85 LEU A C 1
ATOM 645 O O . LEU A 1 85 ? -6.670 -10.173 4.875 1.00 61.47 85 LEU A O 1
ATOM 649 N N . ASP A 1 86 ? -5.721 -8.814 6.405 1.00 58.72 86 ASP A N 1
ATOM 650 C CA . ASP A 1 86 ? -4.310 -8.831 6.096 1.00 58.72 86 ASP A CA 1
ATOM 651 C C . ASP A 1 86 ? -3.589 -9.545 7.248 1.00 58.72 86 ASP A C 1
ATOM 653 O O . ASP A 1 86 ? -2.981 -8.929 8.124 1.00 58.72 86 ASP A O 1
ATOM 657 N N . ASN A 1 87 ? -3.668 -10.879 7.278 1.00 54.66 87 ASN A N 1
ATOM 658 C CA . ASN A 1 87 ? -2.818 -11.707 8.143 1.00 54.66 87 ASN A CA 1
ATOM 659 C C . ASN A 1 87 ? -1.363 -11.655 7.635 1.00 54.66 87 ASN A C 1
ATOM 661 O O . ASN A 1 87 ? -0.802 -12.643 7.159 1.00 54.66 87 ASN A O 1
ATOM 665 N N . GLY A 1 88 ? -0.769 -10.462 7.692 1.00 56.31 88 GLY A N 1
ATOM 666 C CA . GLY A 1 88 ? 0.585 -10.143 7.268 1.00 56.31 88 GLY A CA 1
ATOM 667 C C . GLY A 1 88 ? 1.601 -10.782 8.202 1.00 56.31 88 GLY A C 1
ATOM 668 O O . GLY A 1 88 ? 2.116 -10.137 9.104 1.00 56.31 88 GLY A O 1
ATOM 669 N N . ASN A 1 89 ? 1.879 -12.063 7.977 1.00 58.78 89 ASN A N 1
ATOM 670 C CA . ASN A 1 89 ? 2.983 -12.796 8.602 1.00 58.78 89 ASN A CA 1
ATOM 671 C C . ASN A 1 89 ? 4.082 -13.140 7.586 1.00 58.78 89 ASN A C 1
ATOM 673 O O . ASN A 1 89 ? 4.943 -13.985 7.844 1.00 58.78 89 ASN A O 1
ATOM 677 N N . LEU A 1 90 ? 4.068 -12.515 6.403 1.00 63.69 90 LEU A N 1
ATOM 678 C CA . LEU A 1 90 ? 5.157 -12.682 5.451 1.00 63.69 90 LEU A CA 1
ATOM 679 C C . LEU A 1 90 ? 6.365 -11.892 5.946 1.00 63.69 90 LEU A C 1
ATOM 681 O O . LEU A 1 90 ? 6.276 -10.684 6.180 1.00 63.69 90 LEU A O 1
ATOM 685 N N . SER A 1 91 ? 7.503 -12.575 6.076 1.00 75.44 91 SER A N 1
ATOM 686 C CA . SER A 1 91 ? 8.790 -11.892 6.149 1.00 75.44 91 SER A CA 1
ATOM 687 C C . SER A 1 91 ? 8.997 -11.079 4.872 1.00 75.44 91 SER A C 1
ATOM 689 O O . SER A 1 91 ? 8.463 -11.421 3.815 1.00 75.44 91 SER A O 1
ATOM 691 N N . PHE A 1 92 ? 9.803 -10.022 4.943 1.00 76.38 92 PHE A N 1
ATOM 692 C CA . PHE A 1 92 ? 10.056 -9.172 3.779 1.00 76.38 92 PHE A CA 1
ATOM 693 C C . PHE A 1 92 ? 10.575 -9.967 2.564 1.00 76.38 92 PHE A C 1
ATOM 695 O O . PHE A 1 92 ? 10.127 -9.747 1.443 1.00 76.38 92 PHE A O 1
ATOM 702 N N . ASN A 1 93 ? 11.422 -10.977 2.788 1.00 79.38 93 ASN A N 1
ATOM 703 C CA . ASN A 1 93 ? 11.890 -11.861 1.715 1.00 79.38 93 ASN A CA 1
ATOM 704 C C . ASN A 1 93 ? 10.743 -12.634 1.049 1.00 79.38 93 ASN A C 1
ATOM 706 O O . ASN A 1 93 ? 10.708 -12.726 -0.172 1.00 79.38 93 ASN A O 1
ATOM 710 N N . LYS A 1 94 ? 9.759 -13.114 1.821 1.00 83.69 94 LYS A N 1
ATOM 711 C CA . LYS A 1 94 ? 8.572 -13.769 1.251 1.00 83.69 94 LYS A CA 1
ATOM 712 C C . LYS A 1 94 ? 7.692 -12.801 0.462 1.00 83.69 94 LYS A C 1
ATOM 714 O O . LYS A 1 94 ? 7.086 -13.214 -0.520 1.00 83.69 94 LYS A O 1
ATOM 719 N N . VAL A 1 95 ? 7.620 -11.531 0.871 1.00 85.88 95 VAL A N 1
ATOM 720 C CA . VAL A 1 95 ? 6.950 -10.487 0.078 1.00 85.88 95 VAL A CA 1
ATOM 721 C C . VAL A 1 95 ? 7.661 -10.332 -1.264 1.00 85.88 95 VAL A C 1
ATOM 723 O O . VAL A 1 95 ? 7.016 -10.428 -2.301 1.00 85.88 95 VAL A O 1
ATOM 726 N N . LYS A 1 96 ? 8.992 -10.190 -1.258 1.00 84.56 96 LYS A N 1
ATOM 727 C CA . LYS A 1 96 ? 9.800 -10.094 -2.482 1.00 84.56 96 LYS A CA 1
ATOM 728 C C . LYS A 1 96 ? 9.602 -11.301 -3.406 1.00 84.56 96 LYS A C 1
ATOM 730 O O . LYS A 1 96 ? 9.332 -11.111 -4.589 1.00 84.56 96 LYS A O 1
ATOM 735 N N . ASP A 1 97 ? 9.703 -12.519 -2.873 1.00 85.38 97 ASP A N 1
ATOM 736 C CA . ASP A 1 97 ? 9.478 -13.749 -3.643 1.00 85.38 97 ASP A CA 1
ATOM 737 C C . ASP A 1 97 ? 8.072 -13.767 -4.255 1.00 85.38 97 ASP A C 1
ATOM 739 O O . ASP A 1 97 ? 7.909 -14.022 -5.444 1.00 85.38 97 ASP A O 1
ATOM 743 N N . SER A 1 98 ? 7.059 -13.393 -3.472 1.00 88.56 98 SER A N 1
ATOM 744 C CA . SER A 1 98 ? 5.675 -13.357 -3.935 1.00 88.56 98 SER A CA 1
ATOM 745 C C . SER A 1 98 ? 5.430 -12.310 -5.031 1.00 88.56 98 SER A C 1
ATOM 747 O O . SER A 1 98 ? 4.683 -12.582 -5.972 1.00 88.56 98 SER A O 1
ATOM 749 N N . ILE A 1 99 ? 6.077 -11.141 -4.965 1.00 88.38 99 ILE A N 1
ATOM 750 C CA . ILE A 1 99 ? 6.022 -10.143 -6.045 1.00 88.38 99 ILE A CA 1
ATOM 751 C C . ILE A 1 99 ? 6.697 -10.696 -7.308 1.00 88.38 99 ILE A C 1
ATOM 753 O O . ILE A 1 99 ? 6.150 -10.561 -8.405 1.00 88.38 99 ILE A O 1
ATOM 757 N N . ARG A 1 100 ? 7.849 -11.368 -7.172 1.00 85.69 100 ARG A N 1
ATOM 758 C CA . ARG A 1 100 ? 8.554 -12.002 -8.300 1.00 85.69 100 ARG A CA 1
ATOM 759 C C . ARG A 1 100 ? 7.680 -13.045 -8.997 1.00 85.69 100 ARG A C 1
ATOM 761 O O . ARG A 1 100 ? 7.597 -13.056 -10.229 1.00 85.69 100 ARG A O 1
ATOM 768 N N . ASP A 1 101 ? 7.014 -13.891 -8.219 1.00 88.19 101 ASP A N 1
ATOM 769 C CA . ASP A 1 101 ? 6.113 -14.921 -8.733 1.00 88.19 101 ASP A CA 1
ATOM 770 C C . ASP A 1 101 ? 4.917 -14.291 -9.455 1.00 88.19 101 ASP A C 1
ATOM 772 O O . ASP A 1 101 ? 4.570 -14.704 -10.565 1.00 88.19 101 ASP A O 1
ATOM 776 N N . PHE A 1 102 ? 4.343 -13.226 -8.885 1.00 88.69 102 PHE A N 1
ATOM 777 C CA . PHE A 1 102 ? 3.249 -12.483 -9.506 1.00 88.69 102 PHE A CA 1
ATOM 778 C C . PHE A 1 102 ? 3.644 -11.893 -10.867 1.00 88.69 102 PHE A C 1
ATOM 780 O O . PHE A 1 102 ? 2.939 -12.104 -11.854 1.00 88.69 102 PHE A O 1
ATOM 787 N N . ILE A 1 103 ? 4.778 -11.191 -10.943 1.00 85.12 103 ILE A N 1
ATOM 788 C CA . ILE A 1 103 ? 5.297 -10.605 -12.192 1.00 85.12 103 ILE A CA 1
ATOM 789 C C . ILE A 1 103 ? 5.591 -11.700 -13.221 1.00 85.12 103 ILE A C 1
ATOM 791 O O . ILE A 1 103 ? 5.357 -11.536 -14.419 1.00 85.12 103 ILE A O 1
ATOM 795 N N . SER A 1 104 ? 6.104 -12.839 -12.758 1.00 83.50 104 SER A N 1
ATOM 796 C CA . SER A 1 104 ? 6.423 -13.968 -13.624 1.00 83.50 104 SER A CA 1
ATOM 797 C C . SER A 1 104 ? 5.178 -14.571 -14.262 1.00 83.50 104 SER A C 1
ATOM 799 O O . SER A 1 104 ? 5.199 -14.829 -15.467 1.00 83.50 104 SER A O 1
ATOM 801 N N . ALA A 1 105 ? 4.116 -14.736 -13.471 1.00 85.94 105 ALA A N 1
ATOM 802 C CA . ALA A 1 105 ? 2.828 -15.260 -13.907 1.00 85.94 105 ALA A CA 1
ATOM 803 C C . ALA A 1 105 ? 2.008 -14.256 -14.734 1.00 85.94 105 ALA A C 1
ATOM 805 O O . ALA A 1 105 ? 1.182 -14.674 -15.542 1.00 85.94 105 ALA A O 1
ATOM 806 N N . ASN A 1 106 ? 2.238 -12.950 -14.565 1.00 82.81 106 ASN A N 1
ATOM 807 C CA . ASN A 1 106 ? 1.472 -11.895 -15.230 1.00 82.81 106 ASN A CA 1
ATOM 808 C C . ASN A 1 106 ? 2.400 -10.914 -15.982 1.00 82.81 106 ASN A C 1
ATOM 810 O O . ASN A 1 106 ? 2.496 -9.743 -15.602 1.00 82.81 106 ASN A O 1
ATOM 814 N N . PRO A 1 107 ? 3.086 -11.362 -17.054 1.00 73.75 107 PRO A N 1
ATOM 815 C CA . PRO A 1 107 ? 4.120 -10.577 -17.737 1.00 73.75 107 PRO A CA 1
ATOM 816 C C . PRO A 1 107 ? 3.614 -9.238 -18.291 1.00 73.75 107 PRO A C 1
ATOM 818 O O . PRO A 1 107 ? 4.359 -8.263 -18.292 1.00 73.75 107 PRO A O 1
ATOM 821 N N . ASP A 1 108 ? 2.341 -9.169 -18.687 1.00 75.25 108 ASP A N 1
ATOM 822 C CA . ASP A 1 108 ? 1.742 -7.968 -19.275 1.00 75.25 108 ASP A CA 1
ATOM 823 C C . ASP A 1 108 ? 1.010 -7.076 -18.254 1.00 75.25 108 ASP A C 1
ATOM 825 O O . ASP A 1 108 ? 0.451 -6.039 -18.621 1.00 75.25 108 ASP A O 1
ATOM 829 N N . PHE A 1 109 ? 0.997 -7.452 -16.967 1.00 76.19 109 PHE A N 1
ATOM 830 C CA . PHE A 1 109 ? 0.159 -6.805 -15.947 1.00 76.19 109 PHE A CA 1
ATOM 831 C C . PHE A 1 109 ? 0.461 -5.320 -15.760 1.00 76.19 109 PHE A C 1
ATOM 833 O O . PHE A 1 109 ? -0.461 -4.512 -15.612 1.00 76.19 109 PHE A O 1
ATOM 840 N N . TYR A 1 110 ? 1.752 -4.992 -15.750 1.00 68.00 110 TYR A N 1
ATOM 841 C CA . TYR A 1 110 ? 2.298 -3.687 -15.390 1.00 68.00 110 TYR A CA 1
ATOM 842 C C . TYR A 1 110 ? 3.029 -3.043 -16.578 1.00 68.00 110 TYR A C 1
ATOM 844 O O . TYR A 1 110 ? 4.091 -2.442 -16.471 1.00 68.00 110 TYR A O 1
ATOM 852 N N . THR A 1 111 ? 2.450 -3.191 -17.764 1.00 59.78 111 THR A N 1
ATOM 853 C CA . THR A 1 111 ? 2.996 -2.658 -19.018 1.00 59.78 111 THR A CA 1
ATOM 854 C C . THR A 1 111 ? 2.709 -1.170 -19.220 1.00 59.78 111 THR A C 1
ATOM 856 O O . THR A 1 111 ? 3.039 -0.640 -20.278 1.00 59.78 111 THR A O 1
ATOM 859 N N . GLN A 1 112 ? 2.100 -0.477 -18.248 1.00 55.38 112 GLN A N 1
ATOM 860 C CA . GLN A 1 112 ? 1.798 0.956 -18.322 1.00 55.38 112 GLN A CA 1
ATOM 861 C C . GLN A 1 112 ? 1.869 1.622 -16.935 1.00 55.38 112 GLN A C 1
ATOM 863 O O . GLN A 1 112 ? 0.909 1.593 -16.175 1.00 55.38 112 GLN A O 1
ATOM 868 N N . TYR A 1 113 ? 2.994 2.268 -16.632 1.00 53.59 113 TYR A N 1
ATOM 869 C CA . TYR A 1 113 ? 3.139 3.238 -15.543 1.00 53.59 113 TYR A CA 1
ATOM 870 C C . TYR A 1 113 ? 3.018 4.648 -16.125 1.00 53.59 113 TYR A C 1
ATOM 872 O O . TYR A 1 113 ? 3.858 5.022 -16.944 1.00 53.59 113 TYR A O 1
ATOM 880 N N . ASN A 1 114 ? 2.001 5.432 -15.750 1.00 54.31 114 ASN A N 1
ATOM 881 C CA . ASN A 1 114 ? 1.770 6.788 -16.287 1.00 54.31 114 ASN A CA 1
ATOM 882 C C . ASN A 1 114 ? 1.905 6.881 -17.828 1.00 54.31 114 ASN A C 1
ATOM 884 O O . ASN A 1 114 ? 2.502 7.813 -18.362 1.00 54.31 114 ASN A O 1
ATOM 888 N N . GLY A 1 115 ? 1.403 5.878 -18.561 1.00 50.44 115 GLY A N 1
ATOM 889 C CA . GLY A 1 115 ? 1.496 5.819 -20.028 1.00 50.44 115 GLY A CA 1
ATOM 890 C C . GLY A 1 115 ? 2.851 5.361 -20.593 1.00 50.44 115 GLY A C 1
ATOM 891 O O . GLY A 1 115 ? 3.015 5.328 -21.809 1.00 50.44 115 GLY A O 1
ATOM 892 N N . GLN A 1 116 ? 3.811 4.976 -19.747 1.00 53.53 116 GLN A N 1
ATOM 893 C CA . GLN A 1 116 ? 5.091 4.385 -20.146 1.00 53.53 116 GLN A CA 1
ATOM 894 C C . GLN A 1 116 ? 5.115 2.881 -19.889 1.00 53.53 116 GLN A C 1
ATOM 896 O O . GLN A 1 116 ? 4.784 2.422 -18.796 1.00 53.53 116 GLN A O 1
ATOM 901 N N . THR A 1 117 ? 5.589 2.112 -20.865 1.00 60.62 117 THR A N 1
ATOM 902 C CA . THR A 1 117 ? 5.797 0.677 -20.682 1.00 60.62 117 THR A CA 1
ATOM 903 C C . THR A 1 117 ? 7.040 0.394 -19.860 1.00 60.62 117 THR A C 1
ATOM 905 O O . THR A 1 117 ? 8.137 0.784 -20.247 1.00 60.62 117 THR A O 1
ATOM 908 N N . VAL A 1 118 ? 6.854 -0.280 -18.720 1.00 68.62 118 VAL A N 1
ATOM 909 C CA . VAL A 1 118 ? 7.939 -0.842 -17.910 1.00 68.62 118 VAL A CA 1
ATOM 910 C C . VAL A 1 118 ? 8.055 -2.322 -18.278 1.00 68.62 118 VAL A C 1
ATOM 912 O O . VAL A 1 118 ? 7.122 -3.079 -18.004 1.00 68.62 118 VAL A O 1
ATOM 915 N N . PRO A 1 119 ? 9.147 -2.755 -18.931 1.00 71.12 119 PRO A N 1
ATOM 916 C CA . PRO A 1 119 ? 9.341 -4.159 -19.268 1.00 71.12 119 PRO A CA 1
ATOM 917 C C . PRO A 1 119 ? 9.409 -5.033 -18.014 1.00 71.12 119 PRO A C 1
ATOM 919 O O . PRO A 1 119 ? 9.938 -4.621 -16.976 1.00 71.12 119 PRO A O 1
ATOM 922 N N . LYS A 1 120 ? 8.935 -6.276 -18.123 1.00 72.25 120 LYS A N 1
ATOM 923 C CA . LYS A 1 120 ? 9.006 -7.277 -17.049 1.00 72.25 120 LYS A CA 1
ATOM 924 C C . LYS A 1 120 ? 10.428 -7.441 -16.512 1.00 72.25 120 LYS A C 1
ATOM 926 O O . LYS A 1 120 ? 10.624 -7.600 -15.307 1.00 72.25 120 LYS A O 1
ATOM 931 N N . GLU A 1 121 ? 11.412 -7.413 -17.402 1.00 74.06 121 GLU A N 1
ATOM 932 C CA . GLU A 1 121 ? 12.831 -7.560 -17.088 1.00 74.06 121 GLU A CA 1
ATOM 933 C C . GLU A 1 121 ? 13.319 -6.398 -16.222 1.00 74.06 121 GLU A C 1
ATOM 935 O O . GLU A 1 121 ? 14.078 -6.61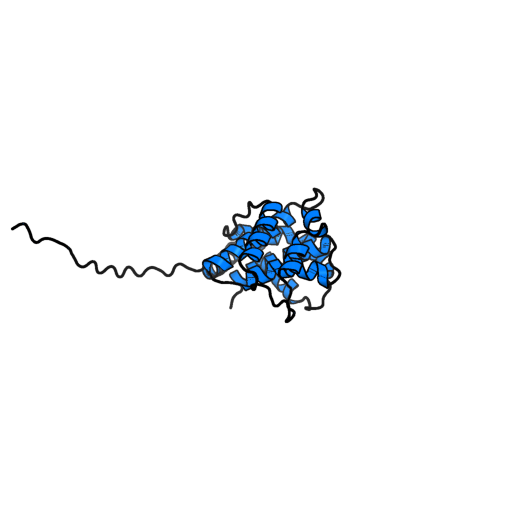1 -15.281 1.00 74.06 121 GLU A O 1
ATOM 940 N N . GLU A 1 122 ? 12.835 -5.180 -16.484 1.00 75.38 122 GLU A N 1
ATOM 941 C CA . GLU A 1 122 ? 13.156 -4.011 -15.670 1.00 75.38 122 GLU A CA 1
ATOM 942 C C . GLU A 1 122 ? 12.513 -4.103 -14.283 1.00 75.38 122 GLU A C 1
ATOM 944 O O . GLU A 1 122 ? 13.187 -3.858 -13.285 1.00 75.38 122 GLU A O 1
ATOM 949 N N . LEU A 1 123 ? 11.243 -4.505 -14.202 1.00 74.25 123 LEU A N 1
ATOM 950 C CA . LEU A 1 123 ? 10.554 -4.677 -12.921 1.00 74.25 123 LEU A CA 1
ATOM 951 C C . LEU A 1 123 ? 11.181 -5.801 -12.077 1.00 74.25 123 LEU A C 1
ATOM 953 O O . LEU A 1 123 ? 11.338 -5.663 -10.866 1.00 74.25 123 LEU A O 1
ATOM 957 N N . SER A 1 124 ? 11.603 -6.889 -12.723 1.00 74.44 124 SER A N 1
ATOM 958 C CA . SER A 1 124 ? 12.313 -7.992 -12.066 1.00 74.44 124 SER A CA 1
ATOM 959 C C . SER A 1 124 ? 13.699 -7.551 -11.588 1.00 74.44 124 SER A C 1
ATOM 961 O O . SER A 1 124 ? 14.077 -7.845 -10.458 1.00 74.44 124 SER A O 1
ATOM 963 N N . ALA A 1 125 ? 14.438 -6.790 -12.401 1.00 75.69 125 ALA A N 1
ATOM 964 C CA . ALA A 1 125 ? 15.733 -6.239 -12.007 1.00 75.69 125 ALA A CA 1
ATOM 965 C C . ALA A 1 125 ? 15.617 -5.258 -10.829 1.00 75.69 125 ALA A C 1
ATOM 967 O O . ALA A 1 125 ? 16.493 -5.230 -9.971 1.00 75.69 125 ALA A O 1
ATOM 968 N N . LEU A 1 126 ? 14.524 -4.492 -10.747 1.00 73.44 126 LEU A N 1
ATOM 969 C CA . LEU A 1 126 ? 14.255 -3.574 -9.636 1.00 73.44 126 LEU A CA 1
ATOM 970 C C . LEU A 1 126 ? 14.067 -4.281 -8.290 1.00 73.44 126 LEU A C 1
ATOM 972 O O . LEU A 1 126 ? 14.469 -3.749 -7.261 1.00 73.44 126 LEU A O 1
ATOM 976 N N . LEU A 1 127 ? 13.487 -5.482 -8.292 1.00 72.69 127 LEU A N 1
ATOM 977 C CA . LEU A 1 127 ? 13.359 -6.306 -7.085 1.00 72.69 127 LEU A CA 1
ATOM 978 C C . LEU A 1 127 ? 14.691 -6.905 -6.630 1.00 72.69 127 LEU A C 1
ATOM 980 O O . LEU A 1 127 ? 14.870 -7.213 -5.447 1.00 72.69 127 LEU A O 1
ATOM 984 N N . GLU A 1 128 ? 15.607 -7.119 -7.571 1.00 70.56 128 GLU A N 1
ATOM 985 C CA . GLU A 1 128 ? 16.929 -7.686 -7.309 1.00 70.56 128 GLU A CA 1
ATOM 986 C C . GLU A 1 128 ? 17.998 -6.621 -7.021 1.00 70.56 128 GLU A C 1
ATOM 988 O O . GLU A 1 128 ? 19.082 -6.967 -6.551 1.00 70.56 128 GLU A O 1
ATOM 993 N N . ASP A 1 129 ? 17.682 -5.335 -7.206 1.00 68.25 129 ASP A N 1
ATOM 994 C CA . ASP A 1 129 ? 18.556 -4.228 -6.827 1.00 68.25 129 ASP A CA 1
ATOM 995 C C . ASP A 1 129 ? 18.858 -4.247 -5.316 1.00 68.25 129 ASP A C 1
ATOM 997 O O . ASP A 1 129 ? 17.975 -4.405 -4.464 1.00 68.25 129 ASP A O 1
ATOM 1001 N N . HIS A 1 130 ? 20.136 -4.062 -4.977 1.00 51.88 130 HIS A N 1
ATOM 1002 C CA . HIS A 1 130 ? 20.651 -4.057 -3.607 1.00 51.88 130 HIS A CA 1
ATOM 1003 C C . HIS A 1 130 ? 19.910 -3.057 -2.712 1.00 51.88 130 HIS A C 1
ATOM 1005 O O . HIS A 1 130 ? 19.707 -3.326 -1.530 1.00 51.88 130 HIS A O 1
ATOM 1011 N N . SER A 1 131 ? 19.414 -1.966 -3.295 1.00 55.50 131 SER A N 1
ATOM 1012 C CA . SER A 1 131 ? 18.652 -0.937 -2.596 1.00 55.50 131 SER A CA 1
ATOM 1013 C C . SER A 1 131 ? 17.339 -1.464 -1.979 1.00 55.50 131 SER A C 1
ATOM 1015 O O . SER A 1 131 ? 16.956 -1.049 -0.883 1.00 55.50 131 SER A O 1
ATOM 1017 N N . PHE A 1 132 ? 16.672 -2.442 -2.603 1.00 60.41 132 PHE A N 1
ATOM 1018 C CA . PHE A 1 132 ? 15.483 -3.087 -2.032 1.00 60.41 132 PHE A CA 1
ATOM 1019 C C . PHE A 1 132 ? 15.851 -4.079 -0.917 1.00 60.41 132 PHE A C 1
ATOM 1021 O O . PHE A 1 132 ? 15.107 -4.237 0.052 1.00 60.41 132 PHE A O 1
ATOM 1028 N N . ASN A 1 133 ? 17.037 -4.690 -1.000 1.00 60.09 133 ASN A N 1
ATOM 1029 C CA . ASN A 1 133 ? 17.559 -5.579 0.038 1.00 60.09 133 ASN A CA 1
ATOM 1030 C C . ASN A 1 133 ? 18.018 -4.810 1.293 1.00 60.09 133 ASN A C 1
ATOM 1032 O O . ASN A 1 133 ? 17.989 -5.387 2.377 1.00 60.09 133 ASN A O 1
ATOM 1036 N N . ASP A 1 134 ? 18.335 -3.512 1.213 1.00 59.94 134 ASP A N 1
ATOM 1037 C CA . ASP A 1 134 ? 18.640 -2.687 2.399 1.00 59.94 134 ASP A CA 1
ATOM 1038 C C . ASP A 1 134 ? 17.477 -2.636 3.407 1.00 59.94 134 ASP A C 1
ATOM 1040 O O . ASP A 1 134 ? 17.702 -2.453 4.604 1.00 59.94 134 ASP A O 1
ATOM 1044 N N . ILE A 1 135 ? 16.235 -2.864 2.952 1.00 60.88 135 ILE A N 1
ATOM 1045 C CA . ILE A 1 135 ? 15.042 -2.952 3.816 1.00 60.88 135 ILE A CA 1
ATOM 1046 C C . ILE A 1 135 ? 15.136 -4.134 4.806 1.00 60.88 135 ILE A C 1
ATOM 1048 O O . ILE A 1 135 ? 14.486 -4.144 5.857 1.00 60.88 135 ILE A O 1
ATOM 1052 N N . THR A 1 136 ? 15.981 -5.125 4.503 1.00 52.91 136 THR A N 1
ATOM 1053 C CA . THR A 1 136 ? 16.247 -6.291 5.359 1.00 52.91 136 THR A CA 1
ATOM 1054 C C . THR A 1 136 ? 17.299 -6.043 6.442 1.00 52.91 136 THR A C 1
ATOM 1056 O O . THR A 1 136 ? 17.470 -6.903 7.302 1.00 52.91 136 THR A O 1
ATOM 1059 N N . THR A 1 137 ? 17.980 -4.890 6.447 1.00 55.41 137 THR A N 1
ATOM 1060 C CA . THR A 1 137 ? 18.983 -4.573 7.476 1.00 55.41 137 THR A CA 1
ATOM 1061 C C . THR A 1 137 ? 18.324 -4.172 8.808 1.00 55.41 137 THR A C 1
ATOM 1063 O O . THR A 1 137 ? 17.263 -3.542 8.835 1.00 55.41 137 THR A O 1
ATOM 1066 N N . ASP A 1 138 ? 18.944 -4.542 9.937 1.00 47.66 138 ASP A N 1
ATOM 1067 C CA . ASP A 1 138 ? 18.412 -4.348 11.305 1.00 47.66 138 ASP A CA 1
ATOM 1068 C C . ASP A 1 138 ? 18.116 -2.882 11.674 1.00 47.66 138 ASP A C 1
ATOM 1070 O O . ASP A 1 138 ? 17.351 -2.611 12.599 1.00 47.66 138 ASP A O 1
ATOM 1074 N N . SER A 1 139 ? 18.684 -1.921 10.941 1.00 43.00 139 SER A N 1
ATOM 1075 C CA . SER A 1 139 ? 18.474 -0.483 11.153 1.00 43.00 139 SER A CA 1
ATOM 1076 C C . SER A 1 139 ? 17.082 0.004 10.726 1.00 43.00 139 SER A C 1
ATOM 1078 O O . SER A 1 139 ? 16.680 1.115 11.077 1.00 43.00 139 SER A O 1
ATOM 1080 N N . MET A 1 140 ? 16.317 -0.819 10.001 1.00 57.12 140 MET A N 1
ATOM 1081 C CA . MET A 1 140 ? 14.950 -0.509 9.601 1.00 57.12 140 MET A CA 1
ATOM 1082 C C . MET A 1 140 ? 13.905 -0.944 10.635 1.00 57.12 140 MET A C 1
ATOM 1084 O O . MET A 1 140 ? 13.847 -2.105 11.050 1.00 57.12 140 MET A O 1
ATOM 1088 N N . ARG A 1 141 ? 13.025 0.008 10.992 1.00 66.25 141 ARG A N 1
ATOM 1089 C CA . ARG A 1 141 ? 11.898 -0.166 11.923 1.00 66.25 141 ARG A CA 1
ATOM 1090 C C . ARG A 1 141 ? 10.991 -1.313 11.460 1.00 66.25 141 ARG A C 1
ATOM 1092 O O . ARG A 1 141 ? 10.553 -1.329 10.310 1.00 66.25 141 ARG A O 1
ATOM 1099 N N . GLU A 1 142 ? 10.663 -2.227 12.375 1.00 76.06 142 GLU A N 1
ATOM 1100 C CA . GLU A 1 142 ? 9.724 -3.353 12.198 1.00 76.06 142 GLU A CA 1
ATOM 1101 C C . GLU A 1 142 ? 8.441 -2.956 11.456 1.00 76.06 142 GLU A C 1
ATOM 1103 O O . GLU A 1 142 ? 7.967 -3.671 10.574 1.00 76.06 142 GLU A O 1
ATOM 1108 N N . SER A 1 143 ? 7.957 -1.750 11.735 1.00 77.50 143 SER A N 1
ATOM 1109 C CA . SER A 1 143 ? 6.784 -1.152 11.119 1.00 77.50 143 SER A CA 1
ATOM 1110 C C . SER A 1 143 ? 6.847 -1.129 9.584 1.00 77.50 143 SER A C 1
ATOM 1112 O O . SER A 1 143 ? 5.860 -1.447 8.921 1.00 77.50 143 SER A O 1
ATOM 1114 N N . VAL A 1 144 ? 8.001 -0.831 8.980 1.00 80.00 144 VAL A N 1
ATOM 1115 C CA . VAL A 1 144 ? 8.091 -0.759 7.511 1.00 80.00 144 VAL A CA 1
ATOM 1116 C C . VAL A 1 144 ? 7.970 -2.134 6.869 1.00 80.00 144 VAL A C 1
ATOM 1118 O O . VAL A 1 144 ? 7.271 -2.286 5.866 1.00 80.00 144 VAL A O 1
ATOM 1121 N N . ARG A 1 145 ? 8.582 -3.155 7.479 1.00 80.81 145 ARG A N 1
ATOM 1122 C CA . ARG A 1 145 ? 8.408 -4.548 7.045 1.00 80.81 145 ARG A CA 1
ATOM 1123 C C . ARG A 1 145 ? 6.945 -4.968 7.158 1.00 80.81 145 ARG A C 1
ATOM 1125 O O . ARG A 1 145 ? 6.418 -5.589 6.237 1.00 80.81 145 ARG A O 1
ATOM 1132 N N . GLU A 1 146 ? 6.284 -4.579 8.246 1.00 83.88 146 GLU A N 1
ATOM 1133 C CA . GLU A 1 146 ? 4.860 -4.842 8.453 1.00 83.88 146 GLU A CA 1
ATOM 1134 C C . GLU A 1 146 ? 3.988 -4.162 7.382 1.00 83.88 146 GLU A C 1
ATOM 1136 O O . GLU A 1 146 ? 3.060 -4.785 6.877 1.00 83.88 146 GLU A O 1
ATOM 1141 N N . THR A 1 147 ? 4.320 -2.942 6.951 1.00 87.12 147 THR A N 1
ATOM 1142 C CA . THR A 1 147 ? 3.578 -2.237 5.885 1.00 87.12 147 THR A CA 1
ATOM 1143 C C . THR A 1 147 ? 3.688 -2.928 4.536 1.00 87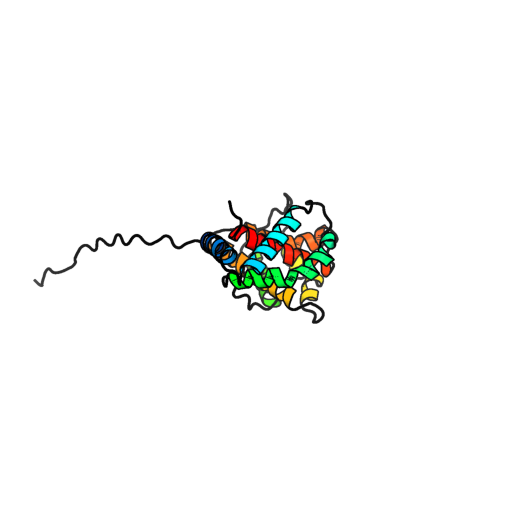.12 147 THR A C 1
ATOM 1145 O O . THR A 1 147 ? 2.670 -3.147 3.885 1.00 87.12 147 THR A O 1
ATOM 1148 N N . TRP A 1 148 ? 4.892 -3.345 4.134 1.00 87.38 148 TRP A N 1
ATOM 1149 C CA . TRP A 1 148 ? 5.066 -4.137 2.912 1.00 87.38 148 TRP A CA 1
ATOM 1150 C C . TRP A 1 148 ? 4.313 -5.466 2.981 1.00 87.38 148 TRP A C 1
ATOM 1152 O O . TRP A 1 148 ? 3.637 -5.843 2.027 1.00 87.38 148 TRP A O 1
ATOM 1162 N N . SER A 1 149 ? 4.403 -6.159 4.118 1.00 86.50 149 SER A N 1
ATOM 1163 C CA . SER A 1 149 ? 3.739 -7.447 4.334 1.00 86.50 149 SER A CA 1
ATOM 1164 C C . SER A 1 149 ? 2.219 -7.330 4.238 1.00 86.50 149 SER A C 1
ATOM 1166 O O . SER A 1 149 ? 1.587 -8.067 3.478 1.00 86.50 149 SER A O 1
ATOM 1168 N N . ARG A 1 150 ? 1.632 -6.366 4.954 1.00 87.88 150 ARG A N 1
ATOM 1169 C CA . ARG A 1 150 ? 0.187 -6.114 4.955 1.00 87.88 150 ARG A CA 1
ATOM 1170 C C . ARG A 1 150 ? -0.303 -5.603 3.607 1.00 87.88 150 ARG A C 1
ATOM 1172 O O . ARG A 1 150 ? -1.233 -6.183 3.053 1.00 87.88 150 ARG A O 1
ATOM 1179 N N . GLY A 1 151 ? 0.357 -4.583 3.057 1.00 90.88 151 GLY A N 1
ATOM 1180 C CA . GLY A 1 151 ? -0.010 -3.981 1.778 1.00 90.88 151 GLY A CA 1
ATOM 1181 C C . GLY A 1 151 ? 0.004 -4.991 0.638 1.00 90.88 151 GLY A C 1
ATOM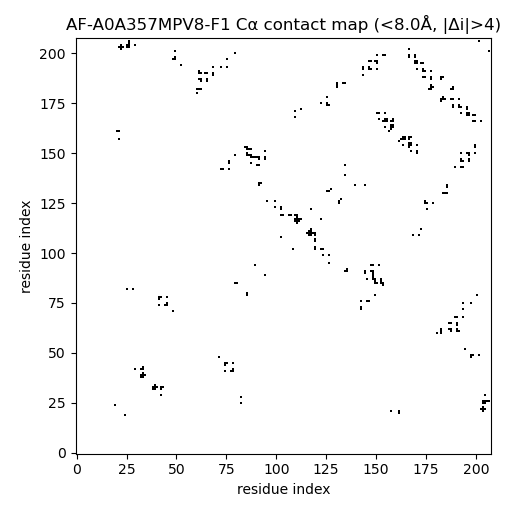 1182 O O . GLY A 1 151 ? -0.984 -5.109 -0.081 1.00 90.88 151 GLY A O 1
ATOM 1183 N N . TRP A 1 152 ? 1.066 -5.797 0.525 1.00 91.38 152 TRP A N 1
ATOM 1184 C CA . TRP A 1 152 ? 1.154 -6.815 -0.523 1.00 91.38 152 TRP A CA 1
ATOM 1185 C C . TRP A 1 152 ? 0.137 -7.945 -0.342 1.00 91.38 152 TRP A C 1
ATOM 1187 O O . TRP A 1 152 ? -0.530 -8.334 -1.301 1.00 91.38 152 TRP A O 1
ATOM 1197 N N . THR A 1 153 ? -0.025 -8.447 0.887 1.00 89.44 153 THR A N 1
ATOM 1198 C CA . THR A 1 153 ? -1.008 -9.503 1.184 1.00 89.44 153 THR A CA 1
ATOM 1199 C C . THR A 1 153 ? -2.419 -9.046 0.822 1.00 89.44 153 THR A C 1
ATOM 1201 O O . THR A 1 153 ? -3.163 -9.778 0.169 1.00 89.44 153 THR A O 1
ATOM 1204 N N . LEU A 1 154 ? -2.776 -7.818 1.206 1.00 89.06 154 LEU A N 1
ATOM 1205 C CA . LEU A 1 154 ? -4.076 -7.239 0.906 1.00 89.06 154 LEU A CA 1
ATOM 1206 C C . LEU A 1 154 ? -4.257 -7.008 -0.598 1.00 89.06 154 LEU A C 1
ATOM 1208 O O . LEU A 1 154 ? -5.288 -7.391 -1.144 1.00 89.06 154 LEU A O 1
ATOM 1212 N N . ALA A 1 155 ? -3.252 -6.459 -1.284 1.00 90.62 155 ALA A N 1
ATOM 1213 C CA . ALA A 1 155 ? -3.304 -6.231 -2.725 1.0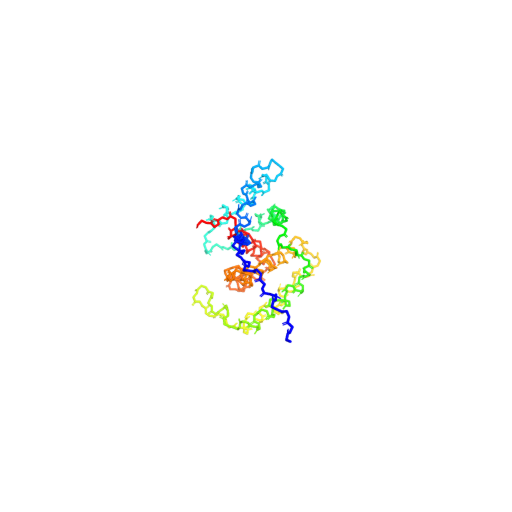0 90.62 155 ALA A CA 1
ATOM 1214 C C . ALA A 1 155 ? -3.518 -7.529 -3.518 1.00 90.62 155 ALA A C 1
ATOM 1216 O O . ALA A 1 155 ? -4.382 -7.578 -4.393 1.00 90.62 155 ALA A O 1
ATOM 1217 N N . LEU A 1 156 ? -2.786 -8.597 -3.180 1.00 90.12 156 LEU A N 1
ATOM 1218 C CA . LEU A 1 156 ? -2.969 -9.915 -3.794 1.00 90.12 156 LEU A CA 1
ATOM 1219 C C . LEU A 1 156 ? -4.364 -10.472 -3.554 1.00 90.12 156 LEU A C 1
ATOM 1221 O O . LEU A 1 156 ? -4.976 -11.019 -4.469 1.00 90.12 156 LEU A O 1
ATOM 1225 N N . ARG A 1 157 ? -4.869 -10.333 -2.330 1.00 87.38 157 ARG A N 1
ATOM 1226 C CA . ARG A 1 157 ? -6.198 -10.817 -1.980 1.00 87.38 157 ARG A CA 1
ATOM 1227 C C . ARG A 1 157 ? -7.283 -10.092 -2.776 1.00 87.38 157 ARG A C 1
ATOM 1229 O O . ARG A 1 157 ? -8.121 -10.744 -3.384 1.00 87.38 157 ARG A O 1
ATOM 1236 N N . LEU A 1 158 ? -7.216 -8.763 -2.845 1.00 87.44 158 LEU A N 1
ATOM 1237 C CA . LEU A 1 158 ? -8.147 -7.940 -3.621 1.00 87.44 158 LEU A CA 1
ATOM 1238 C C . LEU A 1 158 ? -8.075 -8.226 -5.123 1.00 87.44 158 LEU A C 1
ATOM 1240 O O . LEU A 1 158 ? -9.098 -8.247 -5.805 1.00 87.44 158 LEU A O 1
ATOM 1244 N N . TYR A 1 159 ? -6.880 -8.485 -5.648 1.00 88.94 159 TYR A N 1
ATOM 1245 C CA . TYR A 1 159 ? -6.726 -8.896 -7.037 1.00 88.94 159 TYR A CA 1
ATOM 1246 C C . TYR A 1 159 ? -7.354 -10.269 -7.305 1.00 88.94 159 TYR A C 1
ATOM 1248 O O . TYR A 1 159 ? -8.120 -10.412 -8.254 1.00 88.94 159 TYR A O 1
ATOM 1256 N N . ASN A 1 160 ? -7.064 -11.264 -6.467 1.00 86.62 160 ASN A N 1
ATOM 1257 C CA . ASN A 1 160 ? -7.513 -12.638 -6.686 1.00 86.62 160 ASN A CA 1
ATOM 1258 C C . ASN A 1 160 ? -9.013 -12.831 -6.421 1.00 86.62 160 ASN A C 1
ATOM 1260 O O . ASN A 1 160 ? -9.660 -13.585 -7.142 1.00 86.62 160 ASN A O 1
ATOM 1264 N N . GLU A 1 161 ? -9.560 -12.182 -5.390 1.00 86.56 161 GLU A N 1
ATOM 1265 C CA . GLU A 1 161 ? -10.963 -12.354 -4.986 1.00 86.56 161 GLU A CA 1
ATOM 1266 C C . GLU A 1 161 ? -11.908 -11.383 -5.713 1.00 86.56 161 GLU A C 1
ATOM 1268 O O . GLU A 1 161 ? -13.064 -11.727 -5.949 1.00 86.56 161 GLU A O 1
ATOM 1273 N N . GLU A 1 162 ? -11.438 -10.193 -6.109 1.00 85.38 162 GLU A N 1
ATOM 1274 C CA . GLU A 1 162 ? -12.300 -9.134 -6.669 1.00 85.38 162 GLU A CA 1
ATOM 1275 C C . GLU A 1 162 ? -11.806 -8.537 -7.990 1.00 85.38 162 GLU A C 1
ATOM 1277 O O . GLU A 1 162 ? -12.440 -7.637 -8.541 1.00 85.38 162 GLU A O 1
ATOM 1282 N N . GLY A 1 163 ? -10.660 -8.979 -8.513 1.00 83.56 163 GLY A N 1
ATOM 1283 C CA . GLY A 1 163 ? -10.090 -8.414 -9.736 1.00 83.56 163 GLY A CA 1
ATOM 1284 C C . GLY A 1 163 ? -9.617 -6.962 -9.591 1.00 83.56 163 GLY A C 1
ATOM 1285 O O . GLY A 1 163 ? -9.388 -6.292 -10.602 1.00 83.56 163 GLY A O 1
ATOM 1286 N N . LYS A 1 164 ? -9.443 -6.446 -8.362 1.00 85.62 164 LYS A N 1
ATOM 1287 C CA . LYS A 1 164 ? -8.998 -5.064 -8.106 1.00 85.62 164 LYS A CA 1
ATOM 1288 C C . LYS A 1 164 ? -7.513 -4.885 -8.442 1.00 85.62 164 LYS A C 1
ATOM 1290 O O . LYS A 1 164 ? -6.636 -4.920 -7.584 1.00 85.62 164 LYS A O 1
ATOM 1295 N N . ARG A 1 165 ? -7.222 -4.656 -9.726 1.00 87.31 165 ARG A N 1
ATOM 1296 C CA . ARG A 1 165 ? -5.854 -4.472 -10.255 1.00 87.31 165 ARG A CA 1
ATOM 1297 C C . ARG A 1 165 ? -5.106 -3.292 -9.633 1.00 87.31 165 ARG A C 1
ATOM 1299 O O . ARG A 1 165 ? -3.885 -3.346 -9.509 1.00 87.31 165 ARG A O 1
ATOM 1306 N N . LYS A 1 166 ? -5.825 -2.228 -9.265 1.00 86.44 166 LYS A N 1
ATOM 1307 C CA . LYS A 1 166 ? -5.235 -0.966 -8.802 1.00 86.44 166 LYS A CA 1
ATOM 1308 C C . LYS A 1 166 ? -4.449 -1.119 -7.494 1.00 86.44 166 LYS A C 1
ATOM 1310 O O . LYS A 1 166 ? -3.383 -0.527 -7.365 1.00 86.44 166 LYS A O 1
ATOM 1315 N N . ALA A 1 167 ? -4.869 -2.027 -6.614 1.00 89.12 167 ALA A N 1
ATOM 1316 C CA . ALA A 1 167 ? -4.127 -2.349 -5.400 1.00 89.12 167 ALA A CA 1
ATOM 1317 C C . ALA A 1 167 ? -2.725 -2.927 -5.684 1.00 89.12 167 ALA A C 1
ATOM 1319 O O . ALA A 1 167 ? -1.756 -2.559 -5.022 1.00 89.12 167 ALA A O 1
ATOM 1320 N N . ILE A 1 168 ? -2.586 -3.793 -6.698 1.00 89.88 168 ILE A N 1
ATOM 1321 C CA . ILE A 1 168 ? -1.271 -4.299 -7.128 1.00 89.88 168 ILE A CA 1
ATOM 1322 C C . ILE A 1 168 ? -0.447 -3.174 -7.756 1.00 89.88 168 ILE A C 1
ATOM 1324 O O . ILE A 1 168 ? 0.745 -3.071 -7.476 1.00 89.88 168 ILE A O 1
ATOM 1328 N N . ILE A 1 169 ? -1.077 -2.327 -8.578 1.00 86.25 169 ILE A N 1
ATOM 1329 C CA . ILE A 1 169 ? -0.415 -1.177 -9.211 1.00 86.25 169 ILE A CA 1
ATOM 1330 C C . ILE A 1 169 ? 0.203 -0.274 -8.143 1.00 86.25 169 ILE A C 1
ATOM 1332 O O . ILE A 1 169 ? 1.394 -0.021 -8.229 1.00 86.25 169 ILE A O 1
ATOM 1336 N N . HIS A 1 170 ? -0.524 0.080 -7.079 1.00 87.94 170 HIS A N 1
ATOM 1337 C CA . HIS A 1 170 ? 0.019 0.885 -5.978 1.00 87.94 170 HIS A CA 1
ATOM 1338 C C . HIS A 1 170 ? 1.285 0.285 -5.341 1.00 87.94 170 HIS A C 1
ATOM 1340 O O . HIS A 1 170 ? 2.237 1.010 -5.050 1.00 87.94 170 HIS A O 1
ATOM 1346 N N . MET A 1 171 ? 1.337 -1.039 -5.154 1.00 89.00 171 MET A N 1
ATOM 1347 C CA . MET A 1 171 ? 2.530 -1.705 -4.613 1.00 89.00 171 MET A CA 1
ATOM 1348 C C . MET A 1 171 ? 3.702 -1.716 -5.603 1.00 89.00 171 MET A C 1
ATOM 1350 O O . MET A 1 171 ? 4.854 -1.590 -5.189 1.00 89.00 171 MET A O 1
ATOM 1354 N N . LEU A 1 172 ? 3.430 -1.869 -6.902 1.00 85.81 172 LEU A N 1
ATOM 1355 C CA . LEU A 1 172 ? 4.457 -1.853 -7.946 1.00 85.81 172 LEU A CA 1
ATOM 1356 C C . LEU A 1 172 ? 4.952 -0.427 -8.252 1.00 85.81 172 LEU A C 1
ATOM 1358 O O . LEU A 1 172 ? 6.155 -0.243 -8.448 1.00 85.81 172 LEU A O 1
ATOM 1362 N N . ASP A 1 173 ? 4.079 0.583 -8.200 1.00 80.62 173 ASP A N 1
ATOM 1363 C CA . ASP A 1 173 ? 4.415 2.013 -8.298 1.00 80.62 173 ASP A CA 1
ATOM 1364 C C . ASP A 1 173 ? 5.453 2.367 -7.234 1.00 80.62 173 ASP A C 1
ATOM 1366 O O . ASP A 1 173 ? 6.498 2.950 -7.534 1.00 80.62 173 ASP A O 1
ATOM 1370 N N . ALA A 1 174 ? 5.222 1.907 -5.999 1.00 80.38 174 ALA A N 1
ATOM 1371 C CA . ALA A 1 174 ? 6.140 2.116 -4.892 1.00 80.38 174 ALA A CA 1
ATOM 1372 C C . ALA A 1 174 ? 7.540 1.544 -5.146 1.00 80.38 174 ALA A C 1
ATOM 1374 O O . ALA A 1 174 ? 8.494 2.052 -4.567 1.00 80.38 174 ALA A O 1
ATOM 1375 N N . ILE A 1 175 ? 7.687 0.523 -6.000 1.00 79.38 175 ILE A N 1
ATOM 1376 C CA . ILE A 1 175 ? 8.980 -0.051 -6.406 1.00 79.38 175 ILE A CA 1
ATOM 1377 C C . ILE A 1 175 ? 9.589 0.760 -7.557 1.00 79.38 175 ILE A C 1
ATOM 1379 O O . ILE A 1 175 ? 10.768 1.109 -7.508 1.00 79.38 175 ILE A O 1
ATOM 1383 N N . VAL A 1 176 ? 8.796 1.079 -8.582 1.00 74.38 176 VAL A N 1
ATOM 1384 C CA . VAL A 1 176 ? 9.266 1.733 -9.815 1.00 74.38 176 VAL A CA 1
ATOM 1385 C C . VAL A 1 176 ? 9.645 3.193 -9.599 1.00 74.38 176 VAL A C 1
ATOM 1387 O O . VAL A 1 176 ? 10.691 3.640 -10.081 1.00 74.38 176 VAL A O 1
ATOM 1390 N N . GLU A 1 177 ? 8.836 3.949 -8.861 1.00 69.62 177 GLU A N 1
ATOM 1391 C CA . GLU A 1 177 ? 9.101 5.363 -8.604 1.00 69.62 177 GLU A CA 1
ATOM 1392 C C . GLU A 1 177 ? 10.396 5.597 -7.823 1.00 69.62 177 GLU A C 1
ATOM 1394 O O . GLU A 1 177 ? 11.069 6.604 -8.053 1.00 69.62 177 GLU A O 1
ATOM 1399 N N . ASN A 1 178 ? 10.796 4.654 -6.961 1.00 63.72 178 ASN A N 1
ATOM 1400 C CA . ASN A 1 178 ? 12.079 4.735 -6.257 1.00 63.72 178 ASN A CA 1
ATOM 1401 C C . ASN A 1 178 ? 13.248 4.906 -7.229 1.00 63.72 178 ASN A C 1
ATOM 1403 O O . ASN A 1 178 ? 14.194 5.624 -6.931 1.00 63.72 178 ASN A O 1
ATOM 1407 N N . LYS A 1 179 ? 13.184 4.291 -8.410 1.00 62.72 179 LYS A N 1
ATOM 1408 C CA . LYS A 1 179 ? 14.240 4.411 -9.418 1.00 62.72 179 LYS A CA 1
ATOM 1409 C C . LYS A 1 179 ? 14.095 5.677 -10.260 1.00 62.72 179 LYS A C 1
ATOM 1411 O O . LYS A 1 179 ? 15.093 6.328 -10.552 1.00 62.72 179 LYS A O 1
ATOM 1416 N N . LYS A 1 180 ? 12.867 6.024 -10.669 1.00 62.41 180 LYS A N 1
ATOM 1417 C CA . LYS A 1 180 ? 12.624 7.086 -11.662 1.00 62.41 180 LYS A CA 1
ATOM 1418 C C . LYS A 1 180 ? 12.846 8.504 -11.130 1.00 62.41 180 LYS A C 1
ATOM 1420 O O . LYS A 1 180 ? 13.309 9.345 -11.891 1.00 62.41 180 LYS A O 1
ATOM 1425 N N . THR A 1 181 ? 12.543 8.784 -9.861 1.00 59.09 181 THR A N 1
ATOM 1426 C CA . THR A 1 181 ? 12.586 10.166 -9.334 1.00 59.09 181 THR A CA 1
ATOM 1427 C C . THR A 1 181 ? 13.865 10.503 -8.564 1.00 59.09 181 THR A C 1
ATOM 1429 O O . THR A 1 181 ? 13.899 11.500 -7.852 1.00 59.09 181 THR A O 1
ATOM 1432 N N . GLY A 1 182 ? 14.899 9.654 -8.604 1.00 52.53 182 GLY A N 1
ATOM 1433 C CA . GLY A 1 182 ? 16.090 9.829 -7.758 1.00 52.53 182 GLY A CA 1
ATOM 1434 C C . GLY A 1 182 ? 15.856 9.543 -6.264 1.00 52.53 182 GLY A C 1
ATOM 1435 O O . GLY A 1 182 ? 16.803 9.576 -5.485 1.00 52.53 182 GLY A O 1
ATOM 1436 N N . GLY A 1 183 ? 14.633 9.167 -5.870 1.00 53.22 183 GLY A N 1
ATOM 1437 C CA . GLY A 1 183 ? 14.255 8.735 -4.517 1.00 53.22 183 GLY A CA 1
ATOM 1438 C C . GLY A 1 183 ? 14.658 7.293 -4.191 1.00 53.22 183 GLY A C 1
ATOM 1439 O O . GLY A 1 183 ? 13.992 6.632 -3.397 1.00 53.22 183 GLY A O 1
ATOM 1440 N N . GLY A 1 184 ? 15.734 6.795 -4.806 1.00 61.56 184 GLY A N 1
ATOM 1441 C CA . GLY A 1 184 ? 16.278 5.445 -4.623 1.00 61.56 184 GLY A CA 1
ATOM 1442 C C . GLY A 1 184 ? 17.043 5.286 -3.311 1.00 61.56 184 GLY A C 1
ATOM 1443 O O . GLY A 1 184 ? 17.832 4.358 -3.150 1.00 61.56 184 GLY A O 1
ATOM 1444 N N . CYS A 1 185 ? 16.845 6.204 -2.371 1.00 73.44 185 CYS A N 1
ATOM 1445 C CA . CYS A 1 185 ? 17.371 6.160 -1.020 1.00 73.44 185 CYS A CA 1
ATOM 1446 C C . CYS A 1 185 ? 16.358 5.490 -0.077 1.00 73.44 185 CYS A C 1
ATOM 1448 O O . CYS A 1 185 ? 15.171 5.361 -0.380 1.00 73.44 185 CYS A O 1
ATOM 1450 N N . LEU A 1 186 ? 16.827 5.058 1.091 1.00 76.12 186 LEU A N 1
ATOM 1451 C CA . LEU A 1 186 ? 15.999 4.335 2.054 1.00 76.12 186 LEU A CA 1
ATOM 1452 C C . LEU A 1 186 ? 14.734 5.106 2.498 1.00 76.12 186 LEU A C 1
ATOM 1454 O O . LEU A 1 186 ? 13.669 4.491 2.476 1.00 76.12 186 LEU A O 1
ATOM 1458 N N . PRO A 1 187 ? 14.781 6.416 2.834 1.00 79.56 187 PRO A N 1
ATOM 1459 C CA . PRO A 1 187 ? 13.580 7.147 3.255 1.00 79.56 187 PRO A CA 1
ATOM 1460 C C . PRO A 1 187 ? 12.517 7.247 2.155 1.00 79.56 187 PRO A C 1
ATOM 1462 O O . PRO A 1 187 ? 11.341 7.011 2.421 1.00 79.56 187 PRO A O 1
ATOM 1465 N N . GLY A 1 188 ? 12.926 7.461 0.899 1.00 80.62 188 GLY A N 1
ATOM 1466 C CA . GLY A 1 188 ? 11.998 7.468 -0.232 1.00 80.62 188 GLY A CA 1
ATOM 1467 C C . GLY A 1 188 ? 11.239 6.144 -0.370 1.00 80.62 188 GLY A C 1
ATOM 1468 O O . GLY A 1 188 ? 10.020 6.145 -0.539 1.00 80.62 188 GLY A O 1
ATOM 1469 N N . ARG A 1 189 ? 11.925 5.006 -0.189 1.00 78.69 189 ARG A N 1
ATOM 1470 C CA . ARG A 1 189 ? 11.287 3.674 -0.195 1.00 78.69 189 ARG A CA 1
ATOM 1471 C C . ARG A 1 189 ? 10.273 3.497 0.934 1.00 78.69 189 ARG A C 1
ATOM 1473 O O . ARG A 1 189 ? 9.218 2.900 0.724 1.00 78.69 189 ARG A O 1
ATOM 1480 N N . ILE A 1 190 ? 10.597 3.995 2.129 1.00 84.19 190 ILE A N 1
ATOM 1481 C CA . ILE A 1 190 ? 9.718 3.937 3.306 1.00 84.19 190 ILE A CA 1
ATOM 1482 C C . ILE A 1 190 ? 8.429 4.712 3.036 1.00 84.19 190 ILE A C 1
ATOM 1484 O O . ILE A 1 190 ? 7.337 4.177 3.234 1.00 84.19 190 ILE A O 1
ATOM 1488 N N . ASN A 1 191 ? 8.559 5.942 2.541 1.00 86.81 191 ASN A N 1
ATOM 1489 C CA . ASN A 1 191 ? 7.421 6.813 2.277 1.00 86.81 191 ASN A CA 1
ATOM 1490 C C . ASN A 1 191 ? 6.501 6.215 1.211 1.00 86.81 191 ASN A C 1
ATOM 1492 O O . ASN A 1 191 ? 5.287 6.202 1.392 1.00 86.81 191 ASN A O 1
ATOM 1496 N N . ARG A 1 192 ? 7.053 5.637 0.139 1.00 85.31 192 ARG A N 1
ATOM 1497 C CA . ARG A 1 192 ? 6.234 4.995 -0.901 1.00 85.31 192 ARG A CA 1
ATOM 1498 C C . ARG A 1 192 ? 5.497 3.758 -0.418 1.00 85.31 192 ARG A C 1
ATOM 1500 O O . ARG A 1 192 ? 4.345 3.569 -0.789 1.00 85.31 192 ARG A O 1
ATOM 1507 N N . ALA A 1 193 ? 6.119 2.949 0.437 1.00 86.94 193 ALA A N 1
ATOM 1508 C CA . ALA A 1 193 ? 5.443 1.810 1.053 1.00 86.94 193 ALA A CA 1
ATOM 1509 C C . ALA A 1 193 ? 4.258 2.261 1.920 1.00 86.94 193 ALA A C 1
ATOM 1511 O O . ALA A 1 193 ? 3.170 1.692 1.835 1.00 86.94 193 ALA A O 1
ATOM 1512 N N . PHE A 1 194 ? 4.465 3.315 2.717 1.00 90.81 194 PHE A N 1
ATOM 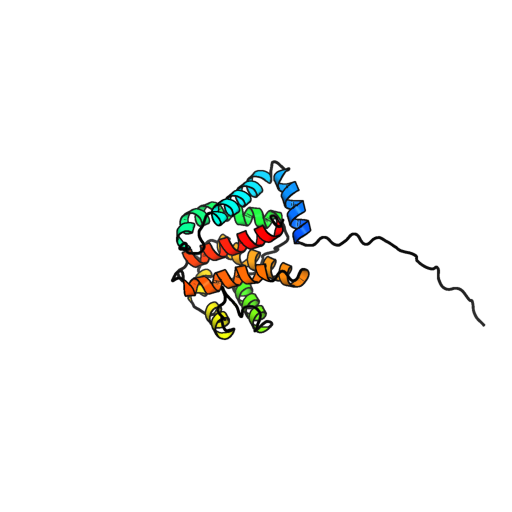1513 C CA . PHE A 1 194 ? 3.415 3.936 3.521 1.00 90.81 194 PHE A CA 1
ATOM 1514 C C . PHE A 1 194 ? 2.267 4.452 2.642 1.00 90.81 194 PHE A C 1
ATOM 1516 O O . PHE A 1 194 ? 1.111 4.110 2.887 1.00 90.81 194 PHE A O 1
ATOM 1523 N N . VAL A 1 195 ? 2.580 5.221 1.593 1.00 90.69 195 VAL A N 1
ATOM 1524 C CA . VAL A 1 195 ? 1.583 5.781 0.667 1.00 90.69 195 VAL A CA 1
ATOM 1525 C C . VAL A 1 195 ? 0.810 4.674 -0.042 1.00 90.69 195 VAL A C 1
ATOM 1527 O O . VAL A 1 195 ? -0.417 4.692 -0.017 1.00 90.69 195 VAL A O 1
ATOM 1530 N N . ALA A 1 196 ? 1.493 3.682 -0.617 1.00 91.00 196 ALA A N 1
ATOM 1531 C CA . ALA A 1 196 ? 0.844 2.573 -1.311 1.00 91.00 196 ALA A CA 1
ATOM 1532 C C . ALA A 1 196 ? -0.142 1.837 -0.399 1.00 91.00 196 ALA A C 1
ATOM 1534 O O . ALA A 1 196 ? -1.290 1.612 -0.779 1.00 91.00 196 ALA A O 1
ATOM 1535 N N . TYR A 1 197 ? 0.268 1.525 0.833 1.00 92.75 197 TYR A N 1
ATOM 1536 C CA . TYR A 1 197 ? -0.616 0.844 1.770 1.00 92.75 197 TYR A CA 1
ATOM 1537 C C . TYR A 1 197 ? -1.804 1.714 2.201 1.00 92.75 197 TYR A C 1
ATOM 1539 O O . TYR A 1 197 ? -2.938 1.231 2.233 1.00 92.75 197 TYR A O 1
ATOM 1547 N N . ALA A 1 198 ? -1.577 3.005 2.463 1.00 92.56 198 ALA A N 1
ATOM 1548 C CA . ALA A 1 198 ? -2.649 3.946 2.773 1.00 92.56 198 ALA A CA 1
ATOM 1549 C C . ALA A 1 198 ? -3.672 4.048 1.631 1.00 92.56 198 ALA A C 1
ATOM 1551 O O . ALA A 1 198 ? -4.875 4.018 1.897 1.00 92.56 198 ALA A O 1
ATOM 1552 N N . LEU A 1 199 ? -3.210 4.096 0.377 1.00 91.44 199 LEU A N 1
ATOM 1553 C CA . LEU A 1 199 ? -4.070 4.134 -0.806 1.00 91.44 199 LEU A CA 1
ATOM 1554 C C . LEU A 1 199 ? -4.896 2.853 -0.956 1.00 91.44 199 LEU A C 1
ATOM 1556 O O . LEU A 1 199 ? -6.102 2.958 -1.156 1.00 91.44 199 LEU A O 1
ATOM 1560 N N . ILE A 1 200 ? -4.299 1.668 -0.780 1.00 91.44 200 ILE A N 1
ATOM 1561 C CA . ILE A 1 200 ? -5.022 0.382 -0.844 1.00 91.44 200 ILE A CA 1
ATOM 1562 C C . ILE A 1 200 ? -6.136 0.326 0.206 1.00 91.44 200 ILE A C 1
ATOM 1564 O O . ILE A 1 200 ? -7.263 -0.048 -0.105 1.00 91.44 200 ILE A O 1
ATOM 1568 N N . LEU A 1 201 ? -5.850 0.731 1.447 1.00 89.94 201 LEU A N 1
ATOM 1569 C CA . LEU A 1 201 ? -6.882 0.829 2.484 1.00 89.94 201 LEU A CA 1
ATOM 1570 C C . LEU A 1 201 ? -7.965 1.849 2.102 1.00 89.94 201 LEU A C 1
ATOM 1572 O O . LEU A 1 201 ? -9.137 1.647 2.413 1.00 89.94 201 LEU A O 1
ATOM 1576 N N . GLY A 1 202 ? -7.589 2.907 1.381 1.00 87.00 202 GLY A N 1
ATOM 1577 C CA . GLY A 1 202 ? -8.484 3.976 0.948 1.00 87.00 202 GLY A CA 1
ATOM 1578 C C . GLY A 1 202 ? -9.486 3.475 -0.078 1.00 87.00 202 GLY A C 1
ATOM 1579 O O . GLY A 1 202 ? -10.673 3.770 0.037 1.00 87.00 202 GLY A O 1
ATOM 1580 N N . GLU A 1 203 ? -9.037 2.635 -1.011 1.00 82.88 203 GLU A N 1
ATOM 1581 C CA . GLU A 1 203 ? -9.911 1.941 -1.967 1.00 82.88 203 GLU A CA 1
ATOM 1582 C C . GLU A 1 203 ? -10.960 1.070 -1.273 1.00 82.88 203 GLU A C 1
ATOM 1584 O O . GLU A 1 203 ? -12.042 0.857 -1.803 1.00 82.88 203 GLU A O 1
ATOM 1589 N N . LEU A 1 204 ? -10.682 0.566 -0.073 1.00 80.81 204 LEU A N 1
ATOM 1590 C CA . LEU A 1 204 ? -11.632 -0.279 0.645 1.00 80.81 204 LEU A CA 1
ATOM 1591 C C . LEU A 1 204 ? -12.676 0.505 1.428 1.00 80.81 204 LEU A C 1
ATOM 1593 O O . LEU A 1 204 ? -13.809 0.052 1.564 1.00 80.81 204 LEU A O 1
ATOM 1597 N N . VAL A 1 205 ? -12.288 1.647 1.993 1.00 79.31 205 VAL A N 1
ATOM 1598 C CA . VAL A 1 205 ? -13.097 2.324 3.019 1.00 79.31 205 VAL A CA 1
ATOM 1599 C C . VAL A 1 205 ? -13.594 3.702 2.606 1.00 79.31 205 VAL A C 1
ATOM 1601 O O . VAL A 1 205 ? -14.409 4.285 3.319 1.00 79.31 205 VAL A O 1
ATOM 1604 N N . LEU A 1 206 ? -13.108 4.227 1.479 1.00 67.56 206 LEU A N 1
ATOM 1605 C CA . LEU A 1 206 ? -13.476 5.538 0.941 1.00 6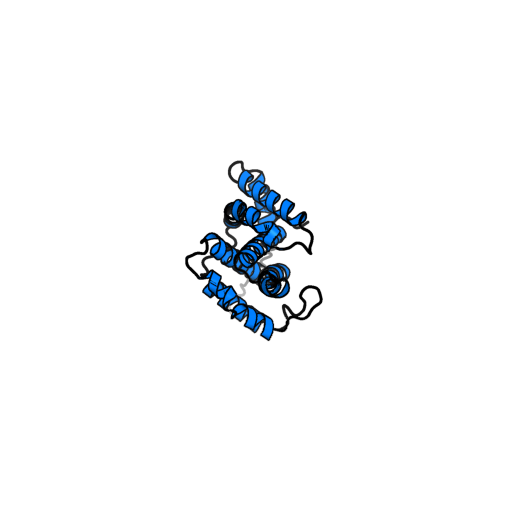7.56 206 LEU A CA 1
ATOM 1606 C C . LEU A 1 206 ? -14.089 5.459 -0.465 1.00 67.56 206 LEU A C 1
ATOM 1608 O O . LEU A 1 206 ? -14.467 6.507 -0.989 1.00 67.56 206 LEU A O 1
ATOM 1612 N N . GLU A 1 207 ? -14.214 4.265 -1.065 1.00 55.03 207 GLU A N 1
ATOM 1613 C CA . GLU A 1 207 ? -14.883 4.085 -2.363 1.00 55.03 207 GLU A CA 1
ATOM 1614 C C . GLU A 1 207 ? -16.329 4.627 -2.303 1.00 55.03 207 GLU A C 1
ATOM 1616 O O . GLU A 1 207 ? -17.183 4.125 -1.566 1.00 55.03 207 GLU A O 1
ATOM 1621 N N . ARG A 1 208 ? -16.565 5.691 -3.081 1.00 39.31 208 ARG A N 1
ATOM 1622 C CA . ARG A 1 208 ? -17.865 6.225 -3.497 1.00 39.31 208 ARG A CA 1
ATOM 1623 C C . ARG A 1 208 ? -17.964 6.127 -5.008 1.00 39.31 208 ARG A C 1
ATOM 1625 O O . ARG A 1 208 ? -16.957 6.479 -5.664 1.00 39.31 208 ARG A O 1
#

Secondary structure (DSSP, 8-state):
---------------------HHHHHHHHHHHHHHSTTTHHHHHHHHHHHHHHHTS-TTS-GGGGHHHHHHHHHHHHHHHHTT--------HHHHHHHHHHHHHH-TTTT--BTTB---HHHHHHHHHSHHHHGGGSTTS-HHHHHHHHHHHHHHHHHHHHH--HHHHHHHHHHHHHHHHTS--SHHHHHHHHHHHHHHHHHHHHS--

Solvent-accessible surface area (backbone atoms only — not comparable to full-atom values): 11984 Å² total; per-residue (Å²): 137,83,82,93,82,87,78,83,86,78,84,70,80,68,76,73,70,76,79,69,48,73,42,58,48,39,34,57,47,48,57,53,32,59,70,34,82,86,42,21,63,40,49,50,50,45,52,49,52,53,54,54,59,71,71,57,58,94,85,56,64,60,66,81,37,55,65,57,48,69,73,45,47,66,45,52,52,55,42,55,60,75,66,68,77,44,85,50,76,48,51,62,66,53,44,53,51,51,51,53,51,48,47,66,77,38,61,69,74,62,46,58,57,97,85,40,69,49,53,56,68,56,58,52,49,56,68,67,35,66,71,57,53,54,68,74,41,87,90,50,59,68,64,59,48,47,39,49,18,26,35,50,49,37,17,53,48,39,30,73,78,68,63,40,57,63,37,45,47,36,58,48,47,35,58,53,47,21,66,74,73,74,34,60,47,71,68,32,42,53,41,29,40,52,49,27,32,53,50,46,54,39,62,27,56,63,73,124

pLDDT: mean 75.58, std 15.83, range [37.81, 93.88]

Radius of gyration: 20.94 Å; Cα contacts (8 Å, |Δi|>4): 199; chains: 1; bounding box: 62×72×42 Å

Sequence (208 aa):
AASGASVPEFHDHELALPILTIGQTALSKMAMLLANPKTKPIATAYQNIMIHLGTITQDADVHSLDQYVTDHFAELIAFGKLFELDNGNLSFNKVKDSIRDFISANPDFYTQYNGQTVPKEELSALLEDHSFNDITTDSMRESVRETWSRGWTLALRLYNEEGKRKAIIHMLDAIVENKKTGGGCLPGRINRAFVAYALILGELVLER

Mean predicted aligned error: 9.9 Å